Protein AF-K0BFL7-F1 (afdb_monomer)

Organism: NCBI:txid1229909

Solvent-accessible surface area (backbone atoms only — not comparable to full-atom values): 19985 Å² total; per-residue (Å²): 136,88,89,89,80,89,90,86,86,84,88,85,86,82,94,84,84,85,80,87,89,81,88,78,94,77,82,83,80,81,87,76,85,83,74,84,85,86,75,86,82,78,83,85,62,96,83,68,85,80,82,80,82,86,90,82,83,90,79,86,86,78,90,71,86,78,62,58,62,65,56,51,52,57,52,49,52,55,53,49,52,55,50,48,53,49,51,51,53,53,48,50,53,49,51,53,47,49,52,49,50,50,52,49,51,61,60,69,61,58,76,77,71,48,72,51,71,52,72,48,66,30,41,70,27,64,28,70,95,33,69,59,16,21,32,34,76,78,39,70,80,39,97,33,37,37,37,34,41,40,35,43,38,41,76,53,77,39,27,44,36,34,31,21,35,77,52,59,94,87,59,83,56,63,38,52,71,44,20,67,77,82,73,61,36,24,34,40,20,62,41,84,40,97,56,48,56,53,75,45,69,43,16,12,17,23,35,34,39,34,33,81,46,69,68,72,46,42,39,40,40,40,36,43,30,38,82,36,71,73,50,96,62,21,44,60,55,65,49,66,30,41,69,27,62,33,74,93,32,71,55,15,21,32,33,76,74,37,70,78,39,91,60,65,46,32,33,27,36,18,32,18,25,43,48,60,38,29,42,37,26,32,39,42,73,53,58,90,87,61,66,62,89,86,49,54,68,46,24,69,75,83,79,57,40,22,43,48,47,76,45,82,68,87,34,33,48,35,63,44,80,51,64,23,14,19,35,31,40,33,36,85,43,70,68,70,47,32,37,32,25,12,35,35,56,52,135

Secondary structure (DSSP, 8-state):
--------SSSSS-S-----------PPPP----PPP-S------TT-TT--------------TTSSHHHHHHHHHHHHHHHHHHHHHHHHHHHHHHHHHHHHHHHHSPPPPEEEEEEEE-EE--STT-TTSEEEEEE---SSEEEEEEEEEESS--EEEEEE-PPPTT--SSS-EE-SSSSS-EEEEEEE-SSSEEEEEEEESEEEEEESSSS--EEEEEEEEEEE--BTTEEEEEEE-EE--STT-TTSEEEEEE---SS-EEEEEEEEEEEEEEEEEEE-PPPTT---TTS-EE-SSSSS-EEEEEEEEEEEEEEEEEEESEEEEEESSSS--EEEEEEEE--

pLDDT: mean 80.21, std 22.42, range [32.41, 98.56]

Foldseek 3Di:
DDDPDDDPDDDPPDPDDDDDDDDDDDDDDDDDDDDDDDDDDDDPDPPPPPDDDDDDDDDDDDDDPPPPVVVVVVVVVVVVVVVVVVVVVVVVVVVVVVVVVVVVVVQVPAPFWDKDWDKDKWDQQLWVVLRQKTKDWPFDFDPFKKWWKKWKFKPDWWKKKAWFDQADPPLPAQADWTDNPVPRITGIFTDGDPDRTDMDTDIHRTIMIMDSHNDMMMMTIMITIGTHDDDLQWDWYKDKWDQDLWDVSRQKTKFWSHDADAAKWWWKKWKAKNAFKKKKAWADQDDPPPPCPPFDWTDNPVPGITGIDIGHPRDRTDMDGDIHRTIMIMDSHNDMMMMGMTIHTHD

Nearest PDB structures (foldseek):
  4cck-assembly1_B  TM=3.586E-01  e=4.456E-01  Homo sapiens
  4ccn-assembly1_A-2  TM=3.534E-01  e=8.734E-01  Homo sapiens
  4cco-assembly1_A-2  TM=3.208E-01  e=5.205E-01  Homo sapiens
  4ccn-assembly1_B-2  TM=2.836E-01  e=4.693E-01  Homo sapiens
  4zxa-assembly1_A  TM=3.328E-01  e=3.186E+00  Pseudomonas sp. WBC-3

Structure (mmCIF, N/CA/C/O backbone):
data_AF-K0BFL7-F1
#
_entry.id   AF-K0BFL7-F1
#
loop_
_atom_site.group_PDB
_atom_site.id
_atom_site.type_symbol
_atom_site.label_atom_id
_atom_site.label_alt_id
_atom_site.label_comp_id
_atom_site.label_asym_id
_atom_site.label_entity_id
_atom_site.label_seq_id
_atom_site.pdbx_PDB_ins_code
_atom_site.Cartn_x
_atom_site.Cartn_y
_atom_site.Cartn_z
_atom_site.occupancy
_atom_site.B_iso_or_equiv
_atom_site.auth_seq_id
_atom_site.auth_comp_id
_atom_site.auth_asym_id
_atom_site.auth_atom_id
_atom_site.pdbx_PDB_model_num
ATOM 1 N N . MET A 1 1 ? -36.789 35.481 8.301 1.00 38.25 1 MET A N 1
ATOM 2 C CA . MET A 1 1 ? -36.946 35.959 6.911 1.00 38.25 1 MET A CA 1
ATOM 3 C C . MET A 1 1 ? -36.137 35.047 6.008 1.00 38.25 1 MET A C 1
ATOM 5 O O . MET A 1 1 ? -34.999 34.735 6.330 1.00 38.25 1 MET A O 1
ATOM 9 N N . ASN A 1 2 ? -36.809 34.532 4.983 1.00 38.34 2 ASN A N 1
ATOM 10 C CA . ASN A 1 2 ? -36.399 33.439 4.107 1.00 38.34 2 ASN A CA 1
ATOM 11 C C . ASN A 1 2 ? -35.284 33.836 3.134 1.00 38.34 2 ASN A C 1
ATOM 13 O O . ASN A 1 2 ? -35.318 34.938 2.603 1.00 38.34 2 ASN A O 1
ATOM 17 N N . ASN A 1 3 ? -34.401 32.886 2.819 1.00 41.88 3 ASN A N 1
ATOM 18 C CA . ASN A 1 3 ? -33.872 32.697 1.464 1.00 41.88 3 ASN A CA 1
ATOM 19 C C . ASN A 1 3 ? -33.334 31.262 1.319 1.00 41.88 3 ASN A C 1
ATOM 21 O O . ASN A 1 3 ? -32.156 30.980 1.508 1.00 41.88 3 ASN A O 1
ATOM 25 N N . LYS A 1 4 ? -34.250 30.332 1.033 1.00 43.91 4 LYS A N 1
ATOM 26 C CA . LYS A 1 4 ? -33.968 28.950 0.618 1.00 43.91 4 LYS A CA 1
ATOM 27 C C . LYS A 1 4 ? -34.915 28.580 -0.514 1.00 43.91 4 LYS A C 1
ATOM 29 O O . LYS A 1 4 ? -35.877 27.851 -0.304 1.00 43.91 4 LYS A O 1
ATOM 34 N N . THR A 1 5 ? -34.689 29.115 -1.706 1.00 48.75 5 THR A N 1
ATOM 35 C CA . THR A 1 5 ? -35.224 28.556 -2.958 1.00 48.75 5 THR A CA 1
ATOM 36 C C . THR A 1 5 ? -34.458 29.177 -4.123 1.00 48.75 5 THR A C 1
ATOM 38 O O . THR A 1 5 ? -34.021 30.314 -4.004 1.00 48.75 5 THR A O 1
ATOM 41 N N . ILE A 1 6 ? -34.353 28.452 -5.240 1.00 52.25 6 ILE A N 1
ATOM 42 C CA . ILE A 1 6 ? -33.656 28.790 -6.501 1.00 52.25 6 ILE A CA 1
ATOM 43 C C . ILE A 1 6 ? -32.237 28.205 -6.583 1.00 52.25 6 ILE A C 1
ATOM 45 O O . ILE A 1 6 ? -31.260 28.930 -6.520 1.00 52.25 6 ILE A O 1
ATOM 49 N N . PHE A 1 7 ? -32.136 26.880 -6.750 1.00 41.03 7 PHE A N 1
ATOM 50 C CA . PHE A 1 7 ? -31.070 26.239 -7.549 1.00 41.03 7 PHE A CA 1
ATOM 51 C C . PHE A 1 7 ? -31.432 24.787 -7.936 1.00 41.03 7 PHE A C 1
ATOM 53 O O . PHE A 1 7 ? -30.604 23.885 -7.903 1.00 41.03 7 PHE A O 1
ATOM 60 N N . VAL A 1 8 ? -32.697 24.530 -8.298 1.00 45.31 8 VAL A N 1
ATOM 61 C CA . VAL A 1 8 ? -33.160 23.196 -8.737 1.00 45.31 8 VAL A CA 1
ATOM 62 C C . VAL A 1 8 ? -34.095 23.329 -9.943 1.00 45.31 8 VAL A C 1
ATOM 64 O O . VAL A 1 8 ? -35.280 23.073 -9.802 1.00 45.31 8 VAL A O 1
ATOM 67 N N . VAL A 1 9 ? -33.608 23.775 -11.114 1.00 43.06 9 VAL A N 1
ATOM 68 C CA . VAL A 1 9 ? -34.350 23.639 -12.402 1.00 43.06 9 VAL A CA 1
ATOM 69 C C . VAL A 1 9 ? -33.435 23.612 -13.656 1.00 43.06 9 VAL A C 1
ATOM 71 O O . VAL A 1 9 ? -33.813 24.124 -14.698 1.00 43.06 9 VAL A O 1
ATOM 74 N N . PHE A 1 10 ? -32.229 23.029 -13.631 1.00 35.94 10 PHE A N 1
ATOM 75 C CA . PHE A 1 10 ? -31.414 22.937 -14.870 1.00 35.94 10 PHE A CA 1
ATOM 76 C C . PHE A 1 10 ? -30.749 21.579 -15.133 1.00 35.94 10 PHE A C 1
ATOM 78 O O . PHE A 1 10 ? -29.745 21.511 -15.831 1.00 35.94 10 PHE A O 1
ATOM 85 N N . PHE A 1 11 ? -31.318 20.476 -14.633 1.00 37.62 11 PHE A N 1
ATOM 86 C CA . PHE A 1 11 ? -30.734 19.140 -14.840 1.00 37.62 11 PHE A CA 1
ATOM 87 C C . PHE A 1 11 ? -31.672 18.099 -15.466 1.00 37.62 11 PHE A C 1
ATOM 89 O O . PHE A 1 11 ? -31.542 16.905 -15.213 1.00 37.62 11 PHE A O 1
ATOM 96 N N . THR A 1 12 ? -32.618 18.530 -16.304 1.00 40.94 12 THR A N 1
ATOM 97 C CA . THR A 1 12 ? -33.596 17.623 -16.931 1.00 40.94 12 THR A CA 1
ATOM 98 C C . THR A 1 12 ? -33.907 17.934 -18.398 1.00 40.94 12 THR A C 1
ATOM 100 O O . THR A 1 12 ? -35.043 17.771 -18.807 1.00 40.94 12 THR A O 1
ATOM 103 N N . VAL A 1 13 ? -32.930 18.320 -19.232 1.00 39.38 13 VAL A N 1
ATOM 104 C CA . VAL A 1 13 ? -33.058 18.236 -20.710 1.00 39.38 13 VAL A CA 1
ATOM 105 C C . VAL A 1 13 ? -31.665 18.131 -21.356 1.00 39.38 13 VAL A C 1
ATOM 107 O O . VAL A 1 13 ? -31.104 19.140 -21.764 1.00 39.38 13 VAL A O 1
ATOM 110 N N . SER A 1 14 ? -31.063 16.938 -21.432 1.00 38.56 14 SER A N 1
ATOM 111 C CA . SER A 1 14 ? -29.919 16.666 -22.346 1.00 38.56 14 SER A CA 1
ATOM 112 C C . SER A 1 14 ? -29.678 15.181 -22.671 1.00 38.56 14 SER A C 1
ATOM 114 O O . SER A 1 14 ? -28.800 14.872 -23.467 1.00 38.56 14 SER A O 1
ATOM 116 N N . ILE A 1 15 ? -30.462 14.238 -22.135 1.00 42.31 15 ILE A N 1
ATOM 117 C CA . ILE A 1 15 ? -30.332 12.807 -22.469 1.00 42.31 15 ILE A CA 1
ATOM 118 C C . ILE A 1 15 ? -31.429 12.429 -23.463 1.00 42.31 15 ILE A C 1
ATOM 120 O O . ILE A 1 15 ? -32.377 11.750 -23.093 1.00 42.31 15 ILE A O 1
ATOM 124 N N . LEU A 1 16 ? -31.360 12.933 -24.699 1.00 38.28 16 LEU A N 1
ATOM 125 C CA . LEU A 1 16 ? -32.149 12.410 -25.827 1.00 38.28 16 LEU A CA 1
ATOM 126 C C . LEU A 1 16 ? -31.738 13.079 -27.144 1.00 38.28 16 LEU A C 1
ATOM 128 O O . LEU A 1 16 ? -32.480 13.878 -27.696 1.00 38.28 16 LEU A O 1
ATOM 132 N N . LEU A 1 17 ? -30.539 12.765 -27.639 1.00 37.25 17 LEU A N 1
ATOM 133 C CA . LEU A 1 17 ? -30.171 12.873 -29.056 1.00 37.25 17 LEU A CA 1
ATOM 134 C C . LEU A 1 17 ? -28.774 12.276 -29.247 1.00 37.25 17 LEU A C 1
ATOM 136 O O . LEU A 1 17 ? -27.793 12.877 -28.827 1.00 37.25 17 LEU A O 1
ATOM 140 N N . LEU A 1 18 ? -28.716 11.079 -29.836 1.00 40.47 18 LEU A N 1
ATOM 141 C CA . LEU A 1 18 ? -27.807 10.675 -30.922 1.00 40.47 18 LEU A CA 1
ATOM 142 C C . LEU A 1 18 ? -27.918 9.156 -31.098 1.00 40.47 18 LEU A C 1
ATOM 144 O O . LEU A 1 18 ? -27.209 8.360 -30.488 1.00 40.47 18 LEU A O 1
ATOM 148 N N . GLY A 1 19 ? -28.892 8.776 -31.922 1.00 36.88 19 GLY A N 1
ATOM 149 C CA . GLY A 1 19 ? -29.001 7.439 -32.478 1.00 36.88 19 GLY A CA 1
ATOM 150 C C . GLY A 1 19 ? -28.075 7.241 -33.680 1.00 36.88 19 GLY A C 1
ATOM 151 O O . GLY A 1 19 ? -27.722 8.184 -34.383 1.00 36.88 19 GLY A O 1
ATOM 152 N N . THR A 1 20 ? -27.768 5.963 -33.902 1.00 40.69 20 THR A N 1
ATOM 153 C CA . THR A 1 20 ? -27.564 5.295 -35.198 1.00 40.69 20 THR A CA 1
ATOM 154 C C . THR A 1 20 ? -26.463 5.812 -36.127 1.00 40.69 20 THR A C 1
ATOM 156 O O . THR A 1 20 ? -26.694 6.697 -36.945 1.00 40.69 20 THR A O 1
ATOM 159 N N . ILE A 1 21 ? -25.333 5.095 -36.145 1.00 47.72 21 ILE A N 1
ATOM 160 C CA . ILE A 1 21 ? -24.576 4.863 -37.382 1.00 47.72 21 ILE A CA 1
ATOM 161 C C . ILE A 1 21 ? -24.251 3.369 -37.475 1.00 47.72 21 ILE A C 1
ATOM 163 O O . ILE A 1 21 ? -23.471 2.819 -36.700 1.00 47.72 21 ILE A O 1
ATOM 167 N N . SER A 1 22 ? -24.924 2.716 -38.414 1.00 38.44 22 SER A N 1
ATOM 168 C CA . SER A 1 22 ? -24.667 1.374 -38.927 1.00 38.44 22 SER A CA 1
ATOM 169 C C . SER A 1 22 ? -23.770 1.441 -40.170 1.00 38.44 22 SER A C 1
ATOM 171 O O . SER A 1 22 ? -23.778 2.450 -40.876 1.00 38.44 22 SER A O 1
ATOM 173 N N . SER A 1 23 ? -23.132 0.304 -40.498 1.00 33.16 23 SER A N 1
ATOM 174 C CA . SER A 1 23 ? -22.317 -0.013 -41.702 1.00 33.16 23 SER A CA 1
ATOM 175 C C . SER A 1 23 ? -20.926 0.650 -41.754 1.00 33.16 23 SER A C 1
ATOM 177 O O . SER A 1 23 ? -20.782 1.810 -41.411 1.00 33.16 23 SER A O 1
ATOM 179 N N . SER A 1 24 ? -19.832 -0.006 -42.152 1.00 41.81 24 SER A N 1
ATOM 180 C CA . SER A 1 24 ? -19.643 -1.195 -42.996 1.00 41.81 24 SER A CA 1
ATOM 181 C C . SER A 1 24 ? -18.343 -1.931 -42.635 1.00 41.81 24 SER A C 1
ATOM 183 O O . SER A 1 24 ? -17.306 -1.308 -42.413 1.00 41.81 24 SER A O 1
ATOM 185 N N . VAL A 1 25 ? -18.400 -3.263 -42.644 1.00 40.44 25 VAL A N 1
ATOM 186 C CA . VAL A 1 25 ? -17.246 -4.168 -42.578 1.00 40.44 25 VAL A CA 1
ATOM 187 C C . VAL A 1 25 ? -16.451 -4.025 -43.876 1.00 40.44 25 VAL A C 1
ATOM 189 O O . VAL A 1 25 ? -16.985 -4.321 -44.942 1.00 40.44 25 VAL A O 1
ATOM 192 N N . ASN A 1 26 ? -15.193 -3.586 -43.794 1.00 38.09 26 ASN A N 1
ATOM 193 C CA . ASN A 1 26 ? -14.247 -3.708 -44.898 1.00 38.09 26 ASN A CA 1
ATOM 194 C C . ASN A 1 26 ? -13.232 -4.806 -44.592 1.00 38.09 26 ASN A C 1
ATOM 196 O O . ASN A 1 26 ? -12.630 -4.868 -43.521 1.00 38.09 26 ASN A O 1
ATOM 200 N N . LEU A 1 27 ? -13.133 -5.688 -45.578 1.00 37.69 27 LEU A N 1
ATOM 201 C CA . LEU A 1 27 ? -12.300 -6.870 -45.659 1.00 37.69 27 LEU A CA 1
ATOM 202 C C . LEU A 1 27 ? -10.811 -6.546 -45.500 1.00 37.69 27 LEU A C 1
ATOM 204 O O . LEU A 1 27 ? -10.295 -5.584 -46.062 1.00 37.69 27 LEU A O 1
ATOM 208 N N . ILE A 1 28 ? -10.131 -7.425 -44.772 1.00 42.09 28 ILE A N 1
ATOM 209 C CA . ILE A 1 28 ? -8.676 -7.516 -44.674 1.00 42.09 28 ILE A CA 1
ATOM 210 C C . ILE A 1 28 ? -8.133 -8.007 -46.028 1.00 42.09 28 ILE A C 1
ATOM 212 O O . ILE A 1 28 ? -8.525 -9.096 -46.454 1.00 42.09 28 ILE A O 1
ATOM 216 N N . PRO A 1 29 ? -7.212 -7.294 -46.700 1.00 38.69 29 PRO A N 1
ATOM 217 C CA . PRO A 1 29 ? -6.410 -7.902 -47.745 1.00 38.69 29 PRO A CA 1
ATOM 218 C C . PRO A 1 29 ? -5.274 -8.718 -47.116 1.00 38.69 29 PRO A C 1
ATOM 220 O O . PRO A 1 29 ? -4.499 -8.227 -46.295 1.00 38.69 29 PRO A O 1
ATOM 223 N N . SER A 1 30 ? -5.201 -9.985 -47.522 1.00 43.94 30 SER A N 1
ATOM 224 C CA . SER A 1 30 ? -4.065 -10.882 -47.310 1.00 43.94 30 SER A CA 1
ATOM 225 C C . SER A 1 30 ? -2.781 -10.236 -47.839 1.00 43.94 30 SER A C 1
ATOM 227 O O . SER A 1 30 ? -2.719 -9.842 -49.003 1.00 43.94 30 SER A O 1
ATOM 229 N N . ALA A 1 31 ? -1.759 -10.124 -46.992 1.00 41.31 31 ALA A N 1
ATOM 230 C CA . ALA A 1 31 ? -0.430 -9.698 -47.405 1.00 41.31 31 ALA A CA 1
ATOM 231 C C . ALA A 1 31 ? 0.307 -10.890 -48.033 1.00 41.31 31 ALA A C 1
ATOM 233 O O . ALA A 1 31 ? 0.922 -11.695 -47.333 1.00 41.31 31 ALA A O 1
ATOM 234 N N . ASP A 1 32 ? 0.235 -10.994 -49.360 1.00 40.94 32 ASP A N 1
ATOM 235 C CA . ASP A 1 32 ? 1.141 -11.831 -50.138 1.00 40.94 32 ASP A CA 1
ATOM 236 C C . ASP A 1 32 ? 2.545 -11.217 -50.166 1.00 40.94 32 ASP A C 1
ATOM 238 O O . ASP A 1 32 ? 2.749 -10.015 -50.355 1.00 40.94 32 ASP A O 1
ATOM 242 N N . ALA A 1 33 ? 3.534 -12.082 -49.965 1.00 41.31 33 ALA A N 1
ATOM 243 C CA . ALA A 1 33 ? 4.945 -11.752 -49.948 1.00 41.31 33 ALA A CA 1
ATOM 244 C C . ALA A 1 33 ? 5.427 -11.246 -51.322 1.00 41.31 33 ALA A C 1
ATOM 246 O O . ALA A 1 33 ? 5.639 -12.024 -52.254 1.00 41.31 33 ALA A O 1
ATOM 247 N N . LEU A 1 34 ? 5.696 -9.942 -51.419 1.00 36.97 34 LEU A N 1
ATOM 248 C CA . LEU A 1 34 ? 6.492 -9.349 -52.492 1.00 36.97 34 LEU A CA 1
ATOM 249 C C . LEU A 1 34 ? 7.950 -9.828 -52.375 1.00 36.97 34 LEU A C 1
ATOM 251 O O . LEU A 1 34 ? 8.760 -9.273 -51.633 1.00 36.97 34 LEU A O 1
ATOM 255 N N . LYS A 1 35 ? 8.292 -10.887 -53.118 1.00 44.62 35 LYS A N 1
ATOM 256 C CA . LYS A 1 35 ? 9.682 -11.231 -53.444 1.00 44.62 35 LYS A CA 1
ATOM 257 C C . LYS A 1 35 ? 10.231 -10.200 -54.431 1.00 44.62 35 LYS A C 1
ATOM 259 O O . LYS A 1 35 ? 9.598 -9.896 -55.437 1.00 44.62 35 LYS A O 1
ATOM 264 N N . GLY A 1 36 ? 11.421 -9.690 -54.122 1.00 38.34 36 GLY A N 1
ATOM 265 C CA . GLY A 1 36 ? 12.107 -8.642 -54.869 1.00 38.34 36 GLY A CA 1
ATOM 266 C C . GLY A 1 36 ? 12.290 -8.953 -56.354 1.00 38.34 36 GLY A C 1
ATOM 267 O O . GLY A 1 36 ? 12.937 -9.928 -56.732 1.00 38.34 36 GLY A O 1
ATOM 268 N N . GLN A 1 37 ? 11.762 -8.063 -57.191 1.00 36.69 37 GLN A N 1
ATOM 269 C CA . GLN A 1 37 ? 12.254 -7.840 -58.545 1.00 36.69 37 GLN A CA 1
ATOM 270 C C . GLN A 1 37 ? 13.503 -6.960 -58.447 1.00 36.69 37 GLN A C 1
ATOM 272 O O . GLN A 1 37 ? 13.430 -5.850 -57.926 1.00 36.69 37 GLN A O 1
ATOM 277 N N . GLY A 1 38 ? 14.648 -7.453 -58.923 1.00 45.84 38 GLY A N 1
ATOM 278 C CA . GLY A 1 38 ? 15.862 -6.632 -58.964 1.00 45.84 38 GLY A CA 1
ATOM 279 C C . GLY A 1 38 ? 17.201 -7.359 -59.047 1.00 45.84 38 GLY A C 1
ATOM 280 O O . GLY A 1 38 ? 18.190 -6.806 -58.581 1.00 45.84 38 GLY A O 1
ATOM 281 N N . VAL A 1 39 ? 17.280 -8.563 -59.624 1.00 44.03 39 VAL A N 1
ATOM 282 C CA . VAL A 1 39 ? 18.581 -9.176 -59.949 1.00 44.03 39 VAL A CA 1
ATOM 283 C C . VAL A 1 39 ? 18.557 -9.654 -61.404 1.00 44.03 39 VAL A C 1
ATOM 285 O O . VAL A 1 39 ? 17.626 -10.376 -61.766 1.00 44.03 39 VAL A O 1
ATOM 288 N N . PRO A 1 40 ? 19.519 -9.255 -62.260 1.00 41.78 40 PRO A N 1
ATOM 289 C CA . PRO A 1 40 ? 19.534 -9.660 -63.660 1.00 41.78 40 PRO A CA 1
ATOM 290 C C . PRO A 1 40 ? 19.684 -11.176 -63.782 1.00 41.78 40 PRO A C 1
ATOM 292 O O . PRO A 1 40 ? 20.611 -11.770 -63.233 1.00 41.78 40 PRO A O 1
ATOM 295 N N . SER A 1 41 ? 18.781 -11.795 -64.536 1.00 44.31 41 SER A N 1
ATOM 296 C CA . SER A 1 41 ? 18.904 -13.178 -64.978 1.00 44.31 41 SER A CA 1
ATOM 297 C C . SER A 1 41 ? 20.118 -13.307 -65.901 1.00 44.31 41 SER A C 1
ATOM 299 O O . SER A 1 41 ? 20.066 -12.884 -67.058 1.00 44.31 41 SER A O 1
ATOM 301 N N . SER A 1 42 ? 21.212 -13.894 -65.419 1.00 48.59 42 SER A N 1
ATOM 302 C CA . SER A 1 42 ? 22.273 -14.369 -66.301 1.00 48.59 42 SER A CA 1
ATOM 303 C C . SER A 1 42 ? 21.750 -15.580 -67.074 1.00 48.59 42 SER A C 1
ATOM 305 O O . SER A 1 42 ? 21.458 -16.640 -66.522 1.00 48.59 42 SER A O 1
ATOM 307 N N . GLN A 1 43 ? 21.568 -15.379 -68.377 1.00 39.62 43 GLN A N 1
ATOM 308 C CA . GLN A 1 43 ? 21.235 -16.422 -69.334 1.00 39.62 43 GLN A CA 1
ATOM 309 C C . GLN A 1 43 ? 22.337 -17.489 -69.326 1.00 39.62 43 GLN A C 1
ATOM 311 O O . GLN A 1 43 ? 23.433 -17.258 -69.827 1.00 39.62 43 GLN A O 1
ATOM 316 N N . TYR A 1 44 ? 22.038 -18.675 -68.801 1.00 40.34 44 TYR A N 1
ATOM 317 C CA . TYR A 1 44 ? 22.796 -19.886 -69.111 1.00 40.34 44 TYR A CA 1
ATOM 318 C C . TYR A 1 44 ? 22.014 -20.674 -70.158 1.00 40.34 44 TYR A C 1
ATOM 320 O O . TYR A 1 44 ? 21.164 -21.504 -69.849 1.00 40.34 44 TYR A O 1
ATOM 328 N N . GLY A 1 45 ? 22.274 -20.328 -71.417 1.00 45.59 45 GLY A N 1
ATOM 329 C CA . GLY A 1 45 ? 21.844 -21.070 -72.594 1.00 45.59 45 GLY A CA 1
ATOM 330 C C . GLY A 1 45 ? 22.987 -21.904 -73.170 1.00 45.59 45 GLY A C 1
ATOM 331 O O . GLY A 1 45 ? 24.151 -21.740 -72.812 1.00 45.59 45 GLY A O 1
ATOM 332 N N . SER A 1 46 ? 22.634 -22.787 -74.093 1.00 47.66 46 SER A N 1
ATOM 333 C CA . SER A 1 46 ? 23.407 -23.825 -74.793 1.00 47.66 46 SER A CA 1
ATOM 334 C C . SER A 1 46 ? 24.632 -23.365 -75.619 1.00 47.66 46 SER A C 1
ATOM 336 O O . SER A 1 46 ? 25.061 -24.080 -76.521 1.00 47.66 46 SER A O 1
ATOM 338 N N . ALA A 1 47 ? 25.243 -22.225 -75.288 1.00 48.22 47 ALA A N 1
ATOM 339 C CA . ALA A 1 47 ? 26.393 -21.636 -75.978 1.00 48.22 47 ALA A CA 1
ATOM 340 C C . ALA A 1 47 ? 27.743 -21.765 -75.229 1.00 48.22 47 ALA A C 1
ATOM 342 O O . ALA A 1 47 ? 28.743 -21.234 -75.697 1.00 48.22 47 ALA A O 1
ATOM 343 N N . THR A 1 48 ? 27.819 -22.483 -74.100 1.00 50.12 48 THR A N 1
ATOM 344 C CA . THR A 1 48 ? 29.089 -22.723 -73.363 1.00 50.12 48 THR A CA 1
ATOM 345 C C . THR A 1 48 ? 29.359 -24.198 -73.050 1.00 50.12 48 THR A C 1
ATOM 347 O O . THR A 1 48 ? 30.156 -24.543 -72.177 1.00 50.12 48 THR A O 1
ATOM 350 N N . LYS A 1 49 ? 28.739 -25.109 -73.807 1.00 39.81 49 LYS A N 1
ATOM 351 C CA . LYS A 1 49 ? 29.051 -26.540 -73.755 1.00 39.81 49 LYS A CA 1
ATOM 352 C C . LYS A 1 49 ? 30.385 -26.792 -74.476 1.00 39.81 49 LYS A C 1
ATOM 354 O O . LYS A 1 49 ? 30.405 -26.891 -75.695 1.00 39.81 49 LYS A O 1
ATOM 359 N N . GLY A 1 50 ? 31.481 -26.906 -73.722 1.00 47.47 50 GLY A N 1
ATOM 360 C CA . GLY A 1 50 ? 32.758 -27.431 -74.231 1.00 47.47 50 GLY A CA 1
ATOM 361 C C . GLY A 1 50 ? 33.936 -26.459 -74.331 1.00 47.47 50 GLY A C 1
ATOM 362 O O . GLY A 1 50 ? 34.923 -26.811 -74.967 1.00 47.47 50 GLY A O 1
ATOM 363 N N . ILE A 1 51 ? 33.890 -25.281 -73.702 1.00 39.84 51 ILE A N 1
ATOM 364 C CA . ILE A 1 51 ? 35.059 -24.387 -73.652 1.00 39.84 51 ILE A CA 1
ATOM 365 C C . ILE A 1 51 ? 35.768 -24.564 -72.309 1.00 39.84 51 ILE A C 1
ATOM 367 O O . ILE A 1 51 ? 35.414 -23.954 -71.303 1.00 39.84 51 ILE A O 1
ATOM 371 N N . VAL A 1 52 ? 36.768 -25.443 -72.320 1.00 43.72 52 VAL A N 1
ATOM 372 C CA . VAL A 1 52 ? 37.839 -25.510 -71.325 1.00 43.72 52 VAL A CA 1
ATOM 373 C C . VAL A 1 52 ? 39.059 -24.881 -71.989 1.00 43.72 52 VAL A C 1
ATOM 375 O O . VAL A 1 52 ? 39.560 -25.419 -72.972 1.00 43.72 52 VAL A O 1
ATOM 378 N N . CYS A 1 53 ? 39.532 -23.749 -71.475 1.00 40.16 53 CYS A N 1
ATOM 379 C CA . CYS A 1 53 ? 40.835 -23.203 -71.844 1.00 40.16 53 CYS A CA 1
ATOM 380 C C . CYS A 1 53 ? 41.686 -23.131 -70.580 1.00 40.16 53 CYS A C 1
ATOM 382 O O . CYS A 1 53 ? 41.527 -22.232 -69.756 1.00 40.16 53 CYS A O 1
ATOM 384 N N . GLY A 1 54 ? 42.550 -24.132 -70.425 1.00 36.31 54 GLY A N 1
ATOM 385 C CA . GLY A 1 54 ? 43.745 -24.023 -69.605 1.00 36.31 54 GLY A CA 1
ATOM 386 C C . GLY A 1 54 ? 44.847 -23.321 -70.395 1.00 36.31 54 GLY A C 1
ATOM 387 O O . GLY A 1 54 ? 44.879 -23.412 -71.617 1.00 36.31 54 GLY A O 1
ATOM 388 N N . ASP A 1 55 ? 45.689 -22.577 -69.684 1.00 35.22 55 ASP A N 1
ATOM 389 C CA . ASP A 1 55 ? 47.150 -22.682 -69.770 1.00 35.22 55 ASP A CA 1
ATOM 390 C C . ASP A 1 55 ? 47.785 -21.577 -68.923 1.00 35.22 55 ASP A C 1
ATOM 392 O O . ASP A 1 55 ? 47.932 -20.435 -69.359 1.00 35.22 55 ASP A O 1
ATOM 396 N N . LYS A 1 56 ? 48.168 -21.930 -67.688 1.00 37.75 56 LYS A N 1
ATOM 397 C CA . LYS A 1 56 ? 49.435 -21.499 -67.079 1.00 37.75 56 LYS A CA 1
ATOM 398 C C . LYS A 1 56 ? 49.703 -22.225 -65.756 1.00 37.75 56 LYS A C 1
ATOM 400 O O . LYS A 1 56 ? 49.175 -21.869 -64.714 1.00 37.75 56 LYS A O 1
ATOM 405 N N . LEU A 1 57 ? 50.580 -23.219 -65.889 1.00 37.50 57 LEU A N 1
ATOM 406 C CA . LEU A 1 57 ? 51.779 -23.474 -65.086 1.00 37.50 57 LEU A CA 1
ATOM 407 C C . LEU A 1 57 ? 51.637 -23.788 -63.586 1.00 37.50 57 LEU A C 1
ATOM 409 O O . LEU A 1 57 ? 51.301 -22.958 -62.750 1.00 37.50 57 LEU A O 1
ATOM 413 N N . CYS A 1 58 ? 52.038 -25.028 -63.319 1.00 32.41 58 CYS A N 1
ATOM 414 C CA . CYS A 1 58 ? 52.394 -25.697 -62.081 1.00 32.41 58 CYS A CA 1
ATOM 415 C C . CYS A 1 58 ? 53.077 -24.835 -61.006 1.00 32.41 58 CYS A C 1
ATOM 417 O O . CYS A 1 58 ? 54.049 -24.132 -61.279 1.00 32.41 58 CYS A O 1
ATOM 419 N N . SER A 1 59 ? 52.685 -25.084 -59.757 1.00 41.00 59 SER A N 1
ATOM 420 C CA . SER A 1 59 ? 53.592 -25.102 -58.609 1.00 41.00 59 SER A CA 1
ATOM 421 C C . SER A 1 59 ? 53.173 -26.220 -57.650 1.00 41.00 59 SER A C 1
ATOM 423 O O . SER A 1 59 ? 51.997 -26.574 -57.575 1.00 41.00 59 SER A O 1
ATOM 425 N N . GLU A 1 60 ? 54.162 -26.793 -56.980 1.00 36.06 60 GLU A N 1
ATOM 426 C CA . GLU A 1 60 ? 54.144 -28.067 -56.262 1.00 36.06 60 GLU A CA 1
ATOM 427 C C . GLU A 1 60 ? 53.162 -28.108 -55.078 1.00 36.06 60 GLU A C 1
ATOM 429 O O . GLU A 1 60 ? 52.970 -27.130 -54.357 1.00 36.06 60 GLU A O 1
ATOM 434 N N . VAL A 1 61 ? 52.528 -29.271 -54.894 1.00 36.53 61 VAL A N 1
ATOM 435 C CA . VAL A 1 61 ? 51.626 -29.579 -53.778 1.00 36.53 61 VAL A CA 1
ATOM 436 C C . VAL A 1 61 ? 52.449 -30.228 -52.669 1.00 36.53 61 VAL A C 1
ATOM 438 O O . VAL A 1 61 ? 52.824 -31.394 -52.779 1.00 36.53 61 VAL A O 1
ATOM 441 N N . GLU A 1 62 ? 52.702 -29.489 -51.589 1.00 39.03 62 GLU A N 1
ATOM 442 C CA . GLU A 1 62 ? 53.103 -30.078 -50.310 1.00 39.03 62 GLU A CA 1
ATOM 443 C C . GLU A 1 62 ? 51.867 -30.552 -49.526 1.00 39.03 62 GLU A C 1
ATOM 445 O O . GLU A 1 62 ? 50.805 -29.927 -49.513 1.00 39.03 62 GLU A O 1
ATOM 450 N N . GLN A 1 63 ? 52.022 -31.712 -48.892 1.00 45.56 63 GLN A N 1
ATOM 451 C CA . GLN A 1 63 ? 51.005 -32.473 -48.174 1.00 45.56 63 GLN A CA 1
ATOM 452 C C . GLN A 1 63 ? 50.408 -31.703 -46.973 1.00 45.56 63 GLN A C 1
ATOM 454 O O . GLN A 1 63 ? 51.082 -31.487 -45.969 1.00 45.56 63 GLN A O 1
ATOM 459 N N . GLU A 1 64 ? 49.103 -31.403 -46.999 1.00 44.94 64 GLU A N 1
ATOM 460 C CA . GLU A 1 64 ? 48.312 -31.021 -45.810 1.00 44.94 64 GLU A CA 1
ATOM 461 C C . GLU A 1 64 ? 47.184 -32.040 -45.526 1.00 44.94 64 GLU A C 1
ATOM 463 O O . GLU A 1 64 ? 46.006 -31.700 -45.450 1.00 44.94 64 GLU A O 1
ATOM 468 N N . GLU A 1 65 ? 47.516 -33.314 -45.299 1.00 48.75 65 GLU A N 1
ATOM 469 C CA . GLU A 1 65 ? 46.509 -34.320 -44.898 1.00 48.75 65 GLU A CA 1
ATOM 470 C C . GLU A 1 65 ? 46.138 -34.294 -43.398 1.00 48.75 65 GLU A C 1
ATOM 472 O O . GLU A 1 65 ? 45.259 -35.031 -42.970 1.00 48.75 65 GLU A O 1
ATOM 477 N N . LYS A 1 66 ? 46.704 -33.399 -42.569 1.00 48.19 66 LYS A N 1
ATOM 478 C CA . LYS A 1 66 ? 46.406 -33.345 -41.113 1.00 48.19 66 LYS A CA 1
ATOM 479 C C . LYS A 1 66 ? 45.561 -32.159 -40.620 1.00 48.19 66 LYS A C 1
ATOM 481 O O . LYS A 1 66 ? 45.316 -32.049 -39.418 1.00 48.19 66 LYS A O 1
ATOM 486 N N . LYS A 1 67 ? 45.078 -31.266 -41.496 1.00 45.69 67 LYS A N 1
ATOM 487 C CA . LYS A 1 67 ? 44.249 -30.101 -41.092 1.00 45.69 67 LYS A CA 1
ATOM 488 C C . LYS A 1 67 ? 42.754 -30.216 -41.403 1.00 45.69 67 LYS A C 1
ATOM 490 O O . LYS A 1 67 ? 41.983 -29.403 -40.889 1.00 45.69 67 LYS A O 1
ATOM 495 N N . VAL A 1 68 ? 42.325 -31.203 -42.190 1.00 47.75 68 VAL A N 1
ATOM 496 C CA . VAL A 1 68 ? 40.910 -31.349 -42.579 1.00 47.75 68 VAL A CA 1
ATOM 497 C C . VAL A 1 68 ? 40.092 -32.075 -41.500 1.00 47.75 68 VAL A C 1
ATOM 499 O O . VAL A 1 68 ? 39.012 -31.595 -41.159 1.00 47.75 68 VAL A O 1
ATOM 502 N N . GLU A 1 69 ? 40.631 -33.113 -40.849 1.00 48.66 69 GLU A N 1
ATOM 503 C CA . GLU A 1 69 ? 39.937 -33.825 -39.753 1.00 48.66 69 GLU A CA 1
ATOM 504 C C . GLU A 1 69 ? 39.645 -32.918 -38.544 1.00 48.66 69 GLU A C 1
ATOM 506 O O . GLU A 1 69 ? 38.493 -32.797 -38.126 1.00 48.66 69 GLU A O 1
ATOM 511 N N . LYS A 1 70 ? 40.630 -32.136 -38.073 1.00 46.66 70 LYS A N 1
ATOM 512 C CA . LYS A 1 70 ? 40.441 -31.188 -36.951 1.00 46.66 70 LYS A CA 1
ATOM 513 C C . LYS A 1 70 ? 39.425 -30.072 -37.228 1.00 46.66 70 LYS A C 1
ATOM 515 O O . LYS A 1 70 ? 38.888 -29.479 -36.291 1.00 46.66 70 LYS A O 1
ATOM 520 N N . LYS A 1 71 ? 39.176 -29.729 -38.498 1.00 48.62 71 LYS A N 1
ATOM 521 C CA . LYS A 1 71 ? 38.193 -28.701 -38.892 1.00 48.62 71 LYS A CA 1
ATOM 522 C C . LYS A 1 71 ? 36.778 -29.276 -38.999 1.00 48.62 71 LYS A C 1
ATOM 524 O O . LYS A 1 71 ? 35.819 -28.532 -38.799 1.00 48.62 71 LYS A O 1
ATOM 529 N N . ILE A 1 72 ? 36.651 -30.570 -39.294 1.00 53.44 72 ILE A N 1
ATOM 530 C CA . ILE A 1 72 ? 35.374 -31.290 -39.345 1.00 53.44 72 ILE A CA 1
ATOM 531 C C . ILE A 1 72 ? 34.906 -31.637 -37.924 1.00 53.44 72 ILE A C 1
ATOM 533 O O . ILE A 1 72 ? 33.757 -31.339 -37.602 1.00 53.44 72 ILE A O 1
ATOM 537 N N . GLU A 1 73 ? 35.795 -32.115 -37.044 1.00 53.59 73 GLU A N 1
ATOM 538 C CA . GLU A 1 73 ? 35.482 -32.379 -35.626 1.00 53.59 73 GLU A CA 1
ATOM 539 C C . GLU A 1 73 ? 35.034 -31.111 -34.884 1.00 53.59 73 GLU A C 1
ATOM 541 O O . GLU A 1 73 ? 33.939 -31.077 -34.327 1.00 53.59 73 GLU A O 1
ATOM 546 N N . LYS A 1 74 ? 35.779 -29.999 -34.997 1.00 52.28 74 LYS A N 1
ATOM 547 C CA . LYS A 1 74 ? 35.384 -28.715 -34.378 1.00 52.28 74 LYS A CA 1
ATOM 548 C C . LYS A 1 74 ? 34.052 -28.161 -34.895 1.00 52.28 74 LYS A C 1
ATOM 550 O O . LYS A 1 74 ? 33.380 -27.400 -34.198 1.00 52.28 74 LYS A O 1
ATOM 555 N N . LYS A 1 75 ? 33.663 -28.485 -36.133 1.00 55.00 75 LYS A N 1
ATOM 556 C CA . LYS A 1 75 ? 32.386 -28.049 -36.724 1.00 55.00 75 LYS A CA 1
ATOM 557 C C . LYS A 1 75 ? 31.231 -28.975 -36.322 1.00 55.00 75 LYS A C 1
ATOM 559 O O . LYS A 1 75 ? 30.097 -28.503 -36.248 1.00 55.00 75 LYS A O 1
ATOM 564 N N . ALA A 1 76 ? 31.514 -30.247 -36.040 1.00 58.03 76 ALA A N 1
ATOM 565 C CA . ALA A 1 76 ? 30.566 -31.201 -35.474 1.00 58.03 76 ALA A CA 1
ATOM 566 C C . ALA A 1 76 ? 30.277 -30.890 -33.995 1.00 58.03 76 ALA A C 1
ATOM 568 O O . ALA A 1 76 ? 29.111 -30.696 -33.655 1.00 58.03 76 ALA A O 1
ATOM 569 N N . GLU A 1 77 ? 31.310 -30.679 -33.170 1.00 58.78 77 GLU A N 1
ATOM 570 C CA . GLU A 1 77 ? 31.173 -30.297 -31.752 1.00 58.78 77 GLU A CA 1
ATOM 571 C C . GLU A 1 77 ? 30.395 -28.985 -31.580 1.00 58.78 77 GLU A C 1
ATOM 573 O O . GLU A 1 77 ? 29.461 -28.904 -30.784 1.00 58.78 77 GLU A O 1
ATOM 578 N N . LYS A 1 78 ? 30.689 -27.961 -32.395 1.00 59.31 78 LYS A N 1
ATOM 579 C CA . LYS A 1 78 ? 29.977 -26.671 -32.343 1.00 59.31 78 LYS A CA 1
ATOM 580 C C . LYS A 1 78 ? 28.505 -26.780 -32.772 1.00 59.31 78 LYS A C 1
ATOM 582 O O . LYS A 1 78 ? 27.663 -26.009 -32.317 1.00 59.31 78 LYS A O 1
ATOM 587 N N . LYS A 1 79 ? 28.173 -27.733 -33.650 1.00 60.03 79 LYS A N 1
ATOM 588 C CA . LYS A 1 79 ? 26.791 -28.005 -34.089 1.00 60.03 79 LYS A CA 1
ATOM 589 C C . LYS A 1 79 ? 26.019 -28.825 -33.053 1.00 60.03 79 LYS A C 1
ATOM 591 O O . LYS A 1 79 ? 24.799 -28.694 -32.970 1.00 60.03 79 LYS A O 1
ATOM 596 N N . GLU A 1 80 ? 26.712 -29.656 -32.284 1.00 63.62 80 GLU A N 1
ATOM 597 C CA . GLU A 1 80 ? 26.148 -30.425 -31.179 1.00 63.62 80 GLU A CA 1
ATOM 598 C C . GLU A 1 80 ? 25.897 -29.538 -29.953 1.00 63.62 80 GLU A C 1
ATOM 600 O O . GLU A 1 80 ? 24.775 -29.524 -29.453 1.00 63.62 80 GLU A O 1
ATOM 605 N N . GLN A 1 81 ? 26.849 -28.676 -29.580 1.00 59.75 81 GLN A N 1
ATOM 606 C CA . GLN A 1 81 ? 26.664 -27.649 -28.542 1.00 59.75 81 GLN A CA 1
ATOM 607 C C . GLN A 1 81 ? 25.482 -26.719 -28.856 1.00 59.75 81 GLN A C 1
ATOM 609 O O . GLN A 1 81 ? 24.587 -26.569 -28.030 1.00 59.75 81 GLN A O 1
ATOM 614 N N . ALA A 1 82 ? 25.384 -26.204 -30.088 1.00 60.84 82 ALA A N 1
ATOM 615 C CA . ALA A 1 82 ? 24.259 -25.357 -30.499 1.00 60.84 82 ALA A CA 1
ATOM 616 C C . ALA A 1 82 ? 22.896 -26.085 -30.486 1.00 60.84 82 ALA A C 1
ATOM 618 O O . ALA A 1 82 ? 21.851 -25.461 -30.296 1.00 60.84 82 ALA A O 1
ATOM 619 N N . LYS A 1 83 ? 22.871 -27.410 -30.694 1.00 64.06 83 LYS A N 1
ATOM 620 C CA . LYS A 1 83 ? 21.644 -28.218 -30.568 1.00 64.06 83 LYS A CA 1
ATOM 621 C C . LYS A 1 83 ? 21.257 -28.438 -29.108 1.00 64.06 83 LYS A C 1
ATOM 623 O O . LYS A 1 83 ? 20.064 -28.424 -28.807 1.00 64.06 83 LYS A O 1
ATOM 628 N N . THR A 1 84 ? 22.236 -28.649 -28.233 1.00 66.56 84 THR A N 1
ATOM 629 C CA . THR A 1 84 ? 22.026 -28.835 -26.793 1.00 66.56 84 THR A CA 1
ATOM 630 C C . THR A 1 84 ? 21.539 -27.541 -26.146 1.00 66.56 84 THR A C 1
ATOM 632 O O . THR A 1 84 ? 20.491 -27.560 -25.510 1.00 66.56 84 THR A O 1
ATOM 635 N N . GLU A 1 85 ? 22.179 -26.404 -26.437 1.00 68.31 85 GLU A N 1
ATOM 636 C CA . GLU A 1 85 ? 21.740 -25.074 -25.982 1.00 68.31 85 GLU A CA 1
ATOM 637 C C . GLU A 1 85 ? 20.327 -24.738 -26.473 1.00 68.31 85 GLU A C 1
ATOM 639 O O . GLU A 1 85 ? 19.493 -24.238 -25.716 1.00 68.31 85 GLU A O 1
ATOM 644 N N . LYS A 1 86 ? 20.006 -25.064 -27.734 1.00 69.38 86 LYS A N 1
ATOM 645 C CA . LYS A 1 86 ? 18.656 -24.849 -28.268 1.00 69.38 86 LYS A CA 1
ATOM 646 C C . LYS A 1 86 ? 17.617 -25.701 -27.533 1.00 69.38 86 LYS A C 1
ATOM 648 O O . LYS A 1 86 ? 16.592 -25.157 -27.130 1.00 69.38 86 LYS A O 1
ATOM 653 N N . LYS A 1 87 ? 17.891 -26.991 -27.306 1.00 70.62 87 LYS A N 1
ATOM 654 C CA . LYS A 1 87 ? 17.003 -27.884 -26.538 1.00 70.62 87 LYS A CA 1
ATOM 655 C C . LYS A 1 87 ? 16.824 -27.425 -25.093 1.00 70.62 87 LYS A C 1
ATOM 657 O O . LYS A 1 87 ? 15.713 -27.484 -24.579 1.00 70.62 87 LYS A O 1
ATOM 662 N N . GLU A 1 88 ? 17.888 -26.961 -24.450 1.00 73.69 88 GLU A N 1
ATOM 663 C CA . GLU A 1 88 ? 17.843 -26.463 -23.076 1.00 73.69 88 GLU A CA 1
ATOM 664 C C . GLU A 1 88 ? 17.058 -25.145 -22.984 1.00 73.69 88 GLU A C 1
ATOM 666 O O . GLU A 1 88 ? 16.218 -24.986 -22.100 1.00 73.69 88 GLU A O 1
ATOM 671 N N . SER A 1 89 ? 17.219 -24.249 -23.965 1.00 71.56 89 SER A N 1
ATOM 672 C CA . SER A 1 89 ? 16.430 -23.014 -24.068 1.00 71.56 89 SER A CA 1
ATOM 673 C C . SER A 1 89 ? 14.941 -23.270 -24.344 1.00 71.56 89 SER A C 1
ATOM 675 O O . SER A 1 89 ? 14.084 -22.574 -23.801 1.00 71.56 89 SER A O 1
ATOM 677 N N . GLU A 1 90 ? 14.611 -24.271 -25.167 1.00 78.62 90 GLU A N 1
ATOM 678 C CA . GLU A 1 90 ? 13.229 -24.672 -25.452 1.00 78.62 90 GLU A CA 1
ATOM 679 C C . GLU A 1 90 ? 12.590 -25.348 -24.237 1.00 78.62 90 GLU A C 1
ATOM 681 O O . GLU A 1 90 ? 11.440 -25.048 -23.919 1.00 78.62 90 GLU A O 1
ATOM 686 N N . LYS A 1 91 ? 13.346 -26.186 -23.516 1.00 78.44 91 LYS A N 1
ATOM 687 C CA . LYS A 1 91 ? 12.909 -26.797 -22.258 1.00 78.44 91 LYS A CA 1
ATOM 688 C C . LYS A 1 91 ? 12.638 -25.735 -21.192 1.00 78.44 91 LYS A C 1
ATOM 690 O O . LYS A 1 91 ? 11.550 -25.727 -20.636 1.00 78.44 91 LYS A O 1
ATOM 695 N N . LYS A 1 92 ? 13.554 -24.778 -21.001 1.00 75.44 92 LYS A N 1
ATOM 696 C CA . LYS A 1 92 ? 13.359 -23.655 -20.074 1.00 75.44 92 LYS A CA 1
ATOM 697 C C . LYS A 1 92 ? 12.106 -22.842 -20.416 1.00 75.44 92 LYS A C 1
ATOM 699 O O . LYS A 1 92 ? 11.308 -22.565 -19.537 1.00 75.44 92 LYS A O 1
ATOM 704 N N . LYS A 1 93 ? 11.867 -22.540 -21.698 1.00 76.75 93 LYS A N 1
ATOM 705 C CA . LYS A 1 93 ? 10.636 -21.853 -22.139 1.00 76.75 93 LYS A CA 1
ATOM 706 C C . LYS A 1 93 ? 9.362 -22.652 -21.853 1.00 76.75 93 LYS A C 1
ATOM 708 O O . LYS A 1 93 ? 8.326 -22.055 -21.576 1.00 76.75 93 LYS A O 1
ATOM 713 N N . LEU A 1 94 ? 9.416 -23.977 -21.973 1.00 76.25 94 LEU A N 1
ATOM 714 C CA . LEU A 1 94 ? 8.298 -24.867 -21.660 1.00 76.25 94 LEU A CA 1
ATOM 715 C C . LEU A 1 94 ? 8.042 -24.941 -20.155 1.00 76.25 94 LEU A C 1
ATOM 717 O O . LEU A 1 94 ? 6.887 -24.859 -19.748 1.00 76.25 94 LEU A O 1
ATOM 721 N N . ASP A 1 95 ? 9.101 -25.026 -19.355 1.00 79.00 95 ASP A N 1
ATOM 722 C CA . ASP A 1 95 ? 9.030 -25.023 -17.895 1.00 79.00 95 ASP A CA 1
ATOM 723 C C . ASP A 1 95 ? 8.496 -23.670 -17.384 1.00 79.00 95 ASP A C 1
ATOM 725 O O . ASP A 1 95 ? 7.563 -23.643 -16.583 1.00 79.00 95 ASP A O 1
ATOM 729 N N . ASP A 1 96 ? 8.978 -22.550 -17.936 1.00 73.38 96 ASP A N 1
ATOM 730 C CA . ASP A 1 96 ? 8.488 -21.194 -17.643 1.00 73.38 96 ASP A CA 1
ATOM 731 C C . ASP A 1 96 ? 7.007 -21.037 -18.030 1.00 73.38 96 ASP A C 1
ATOM 733 O O . ASP A 1 96 ? 6.215 -20.442 -17.295 1.00 73.38 96 ASP A O 1
ATOM 737 N N . LYS A 1 97 ? 6.596 -21.603 -19.175 1.00 76.81 97 LYS A N 1
ATOM 738 C CA . LYS A 1 97 ? 5.197 -21.590 -19.625 1.00 76.81 97 LYS A CA 1
ATOM 739 C C . LYS A 1 97 ? 4.304 -22.457 -18.736 1.00 76.81 97 LYS A C 1
ATOM 741 O O . LYS A 1 97 ? 3.202 -22.031 -18.409 1.00 76.81 97 LYS A O 1
ATOM 746 N N . ALA A 1 98 ? 4.760 -23.639 -18.334 1.00 72.12 98 ALA A N 1
ATOM 747 C CA . ALA A 1 98 ? 4.010 -24.538 -17.462 1.00 72.12 98 ALA A CA 1
ATOM 748 C C . ALA A 1 98 ? 3.883 -23.972 -16.039 1.00 72.12 98 ALA A C 1
ATOM 750 O O . ALA A 1 98 ? 2.810 -24.046 -15.444 1.00 72.12 98 ALA A O 1
ATOM 751 N N . ALA A 1 99 ? 4.939 -23.346 -15.511 1.00 71.12 99 ALA A N 1
ATOM 752 C CA . ALA A 1 99 ? 4.895 -22.618 -14.244 1.00 71.12 99 ALA A CA 1
ATOM 753 C C . ALA A 1 99 ? 3.930 -21.424 -14.318 1.00 71.12 99 ALA A C 1
ATOM 755 O O . ALA A 1 99 ? 3.119 -21.235 -13.414 1.00 71.12 99 ALA A O 1
ATOM 756 N N . SER A 1 100 ? 3.955 -20.678 -15.427 1.00 64.75 100 SER A N 1
ATOM 757 C CA . SER A 1 100 ? 3.005 -19.603 -15.740 1.00 64.75 100 SER A CA 1
ATOM 758 C C . SER A 1 100 ? 1.555 -20.098 -15.817 1.00 64.75 100 SER A C 1
ATOM 760 O O . SER A 1 100 ? 0.667 -19.500 -15.214 1.00 64.75 100 SER A O 1
ATOM 762 N N . GLU A 1 101 ? 1.292 -21.217 -16.497 1.00 70.19 101 GLU A N 1
ATOM 763 C CA . GLU A 1 101 ? -0.051 -21.794 -16.604 1.00 70.19 101 GLU A CA 1
ATOM 764 C C . GLU A 1 101 ? -0.545 -22.366 -15.273 1.00 70.19 101 GLU A C 1
ATOM 766 O O . GLU A 1 101 ? -1.708 -22.171 -14.924 1.00 70.19 101 GLU A O 1
ATOM 771 N N . LYS A 1 102 ? 0.323 -23.016 -14.491 1.00 67.88 102 LYS A N 1
ATOM 772 C CA . LYS A 1 102 ? -0.021 -23.494 -13.147 1.00 67.88 102 LYS A CA 1
ATOM 773 C C . LYS A 1 102 ? -0.312 -22.328 -12.202 1.00 67.88 102 LYS A C 1
ATOM 775 O O . LYS A 1 102 ? -1.332 -22.355 -11.522 1.00 67.88 102 LYS A O 1
ATOM 780 N N . ALA A 1 103 ? 0.526 -21.291 -12.211 1.00 59.25 103 ALA A N 1
ATOM 781 C CA . ALA A 1 103 ? 0.269 -20.059 -11.471 1.00 59.25 103 ALA A CA 1
ATOM 782 C C . ALA A 1 103 ? -1.061 -19.429 -11.904 1.00 59.25 103 ALA A C 1
ATOM 784 O O . ALA A 1 103 ? -1.853 -19.052 -11.051 1.00 59.25 103 ALA A O 1
ATOM 785 N N . ARG A 1 104 ? -1.365 -19.422 -13.208 1.00 55.56 104 ARG A N 1
ATOM 786 C CA . ARG A 1 104 ? -2.643 -18.949 -13.754 1.00 55.56 104 ARG A CA 1
ATOM 787 C C . ARG A 1 104 ? -3.844 -19.789 -13.288 1.00 55.56 104 ARG A C 1
ATOM 789 O O . ARG A 1 104 ? -4.901 -19.218 -13.046 1.00 55.56 104 ARG A O 1
ATOM 796 N N . TYR A 1 105 ? -3.726 -21.113 -13.166 1.00 58.25 105 TYR A N 1
ATOM 797 C CA . TYR A 1 105 ? -4.799 -21.974 -12.640 1.00 58.25 105 TYR A CA 1
ATOM 798 C C . TYR A 1 105 ? -5.003 -21.794 -11.129 1.00 58.25 105 TYR A C 1
ATOM 800 O O . TYR A 1 105 ? -6.144 -21.647 -10.686 1.00 58.25 105 TYR A O 1
ATOM 808 N N . ASP A 1 106 ? -3.917 -21.720 -10.359 1.00 60.25 106 ASP A N 1
ATOM 809 C CA . ASP A 1 106 ? -3.952 -21.396 -8.926 1.00 60.25 106 ASP A CA 1
ATOM 810 C C . ASP A 1 106 ? -4.509 -19.961 -8.705 1.00 60.25 106 ASP A C 1
ATOM 812 O O . ASP A 1 106 ? -5.197 -19.686 -7.720 1.00 60.25 106 ASP A O 1
ATOM 816 N N . GLU A 1 107 ? -4.297 -19.055 -9.669 1.00 53.28 107 GLU A N 1
ATOM 817 C CA . GLU A 1 107 ? -4.842 -17.691 -9.728 1.00 53.28 107 GLU A CA 1
ATOM 818 C C . GLU A 1 107 ? -6.295 -17.615 -10.227 1.00 53.28 107 GLU A C 1
ATOM 820 O O . GLU A 1 107 ? -6.977 -16.662 -9.886 1.00 53.28 107 GLU A O 1
ATOM 825 N N . LEU A 1 108 ? -6.810 -18.584 -10.988 1.00 51.00 108 LEU A N 1
ATOM 826 C CA . LEU A 1 108 ? -8.234 -18.674 -11.371 1.00 51.00 108 LEU A CA 1
ATOM 827 C C . LEU A 1 108 ? -9.080 -19.331 -10.272 1.00 51.00 108 LEU A C 1
ATOM 829 O O . LEU A 1 108 ? -10.265 -19.034 -10.125 1.00 51.00 108 LEU A O 1
ATOM 833 N N . SER A 1 109 ? -8.451 -20.167 -9.448 1.00 58.78 109 SER A N 1
ATOM 834 C CA . SER A 1 109 ? -9.002 -20.752 -8.225 1.00 58.78 109 SER A CA 1
ATOM 835 C C . SER A 1 109 ? -8.915 -19.774 -7.038 1.00 58.78 109 SER A C 1
ATOM 837 O O . SER A 1 109 ? -8.501 -20.142 -5.933 1.00 58.78 109 SER A O 1
ATOM 839 N N . LEU A 1 110 ? -9.270 -18.496 -7.231 1.00 59.91 110 LEU A N 1
ATOM 840 C CA . LEU A 1 110 ? -9.236 -17.542 -6.118 1.00 59.91 110 LEU A CA 1
ATOM 841 C C . LEU A 1 110 ? -10.228 -17.983 -5.044 1.00 59.91 110 LEU A C 1
ATOM 843 O O . LEU A 1 110 ? -11.388 -18.251 -5.373 1.00 59.91 110 LEU A O 1
ATOM 847 N N .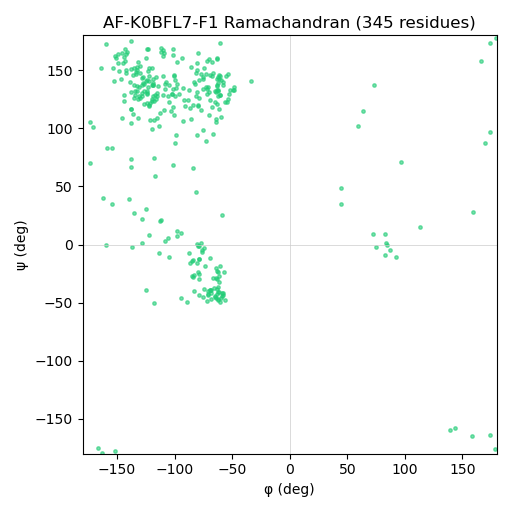 PRO A 1 111 ? -9.824 -17.990 -3.762 1.00 62.16 111 PRO A N 1
ATOM 848 C CA . PRO A 1 111 ? -10.763 -18.251 -2.693 1.00 62.16 111 PRO A CA 1
ATOM 849 C C . PRO A 1 111 ? -11.935 -17.257 -2.779 1.00 62.16 111 PRO A C 1
ATOM 851 O O . PRO A 1 111 ? -11.752 -16.091 -3.190 1.00 62.16 111 PRO A O 1
ATOM 854 N N . PRO A 1 112 ? -13.155 -17.705 -2.431 1.00 74.88 112 PRO A N 1
ATOM 855 C CA . PRO A 1 112 ? -14.312 -16.827 -2.371 1.00 74.88 112 PRO A CA 1
ATOM 856 C C . PRO A 1 112 ? -14.002 -15.629 -1.469 1.00 74.88 112 PRO A C 1
ATOM 858 O O . PRO A 1 112 ? -13.225 -15.728 -0.519 1.00 74.88 112 PRO A O 1
ATOM 861 N N . ARG A 1 113 ? -14.571 -14.464 -1.801 1.00 87.00 113 ARG A N 1
ATOM 862 C CA . ARG A 1 113 ? -14.438 -13.288 -0.935 1.00 87.00 113 ARG A CA 1
ATOM 863 C C . ARG A 1 113 ? -15.097 -13.597 0.407 1.00 87.00 113 ARG A C 1
ATOM 865 O O . ARG A 1 113 ? -16.238 -14.052 0.436 1.00 87.00 113 ARG A O 1
ATOM 872 N N . THR A 1 114 ? -14.401 -13.289 1.490 1.00 94.38 114 THR A N 1
ATOM 873 C CA . THR A 1 114 ? -14.984 -13.270 2.828 1.00 94.38 114 THR A CA 1
ATOM 874 C C . THR A 1 114 ? -15.723 -11.952 3.000 1.00 94.38 114 THR A C 1
ATOM 876 O O . THR A 1 114 ? -15.174 -10.891 2.700 1.00 94.38 114 THR A O 1
ATOM 879 N N . ILE A 1 115 ? -16.964 -12.013 3.476 1.00 95.94 115 ILE A N 1
ATOM 880 C CA . ILE A 1 115 ? -17.763 -10.832 3.806 1.00 95.94 115 ILE A CA 1
ATOM 881 C C . ILE A 1 115 ? -18.024 -10.853 5.307 1.00 95.94 115 ILE A C 1
ATOM 883 O O . ILE A 1 115 ? -18.496 -11.856 5.839 1.00 95.94 115 ILE A O 1
ATOM 887 N N . LYS A 1 116 ? -17.710 -9.750 5.985 1.00 97.44 116 LYS A N 1
ATOM 888 C CA . LYS A 1 116 ? -18.051 -9.523 7.392 1.00 97.44 116 LYS A CA 1
ATOM 889 C C . LYS A 1 116 ? -18.817 -8.217 7.511 1.00 97.44 116 LYS A C 1
ATOM 891 O O . LYS A 1 116 ? -18.473 -7.238 6.857 1.00 97.44 116 LYS A O 1
ATOM 896 N N . THR A 1 117 ? -19.828 -8.201 8.362 1.00 98.31 117 THR A N 1
ATOM 897 C CA . THR A 1 117 ? -20.594 -7.001 8.698 1.00 98.31 117 THR A CA 1
ATOM 898 C C . THR A 1 117 ? -20.682 -6.891 10.206 1.00 98.31 117 THR A C 1
ATOM 900 O O . THR A 1 117 ? -20.757 -7.916 10.885 1.00 98.31 117 THR A O 1
ATOM 903 N N . GLY A 1 118 ? -20.717 -5.680 10.738 1.00 97.94 118 GLY A N 1
ATOM 904 C CA . GLY A 1 118 ? -20.872 -5.503 12.173 1.00 97.94 118 GLY A CA 1
ATOM 905 C C . GLY A 1 118 ? -20.875 -4.050 12.596 1.00 97.94 118 GLY A C 1
ATOM 906 O O . GLY A 1 118 ? -20.679 -3.148 11.784 1.00 97.94 118 GLY A O 1
ATOM 907 N N . THR A 1 119 ? -21.070 -3.858 13.893 1.00 98.50 119 THR A N 1
ATOM 908 C CA . THR A 1 119 ? -20.903 -2.576 14.565 1.00 98.50 119 THR A CA 1
ATOM 909 C C . THR A 1 119 ? -19.910 -2.772 15.698 1.00 98.50 119 THR A C 1
ATOM 911 O O . THR A 1 119 ? -20.030 -3.729 16.462 1.00 98.50 119 THR A O 1
ATOM 914 N N . VAL A 1 120 ? -18.911 -1.899 15.780 1.00 98.19 120 VAL A N 1
ATOM 915 C CA . VAL A 1 120 ? -17.861 -1.934 16.799 1.00 98.19 120 VAL A CA 1
ATOM 916 C C . VAL A 1 120 ? -17.709 -0.549 17.411 1.00 98.19 120 VAL A C 1
ATOM 918 O O . VAL A 1 120 ? -17.707 0.451 16.695 1.00 98.19 120 VAL A O 1
ATOM 921 N N . THR A 1 121 ? -17.598 -0.498 18.733 1.00 98.44 121 THR A N 1
ATOM 922 C CA . THR A 1 121 ? -17.177 0.701 19.461 1.00 98.44 121 THR A CA 1
ATOM 923 C C . THR A 1 121 ? -15.668 0.630 19.645 1.00 98.44 121 THR A C 1
ATOM 925 O O . THR A 1 121 ? -15.141 -0.440 19.958 1.00 98.44 121 THR A O 1
ATOM 928 N N . SER A 1 122 ? -14.974 1.735 19.391 1.00 98.38 122 SER A N 1
ATOM 929 C CA . SER A 1 122 ? -13.530 1.819 19.561 1.00 98.38 122 SER A CA 1
ATOM 930 C C . SER A 1 122 ? -13.125 1.616 21.016 1.00 98.38 122 SER A C 1
ATOM 932 O O . SER A 1 122 ? -13.914 1.794 21.946 1.00 98.38 122 SER A O 1
ATOM 934 N N . THR A 1 123 ? -11.863 1.263 21.201 1.00 98.12 123 THR A N 1
ATOM 935 C CA . THR A 1 123 ? -11.199 1.271 22.502 1.00 98.12 123 THR A CA 1
ATOM 936 C C . THR A 1 123 ? -9.952 2.133 22.417 1.00 98.12 123 THR A C 1
ATOM 938 O O . THR A 1 123 ? -9.509 2.463 21.317 1.00 98.12 123 THR A O 1
ATOM 941 N N . GLN A 1 124 ? -9.356 2.445 23.567 1.00 98.12 124 GLN A N 1
ATOM 942 C CA . GLN A 1 124 ? -8.046 3.090 23.619 1.00 98.12 124 GLN A CA 1
ATOM 943 C C . GLN A 1 124 ? -7.053 2.355 22.703 1.00 98.12 124 GLN A C 1
ATOM 945 O O . GLN A 1 124 ? -7.010 1.117 22.710 1.00 98.12 124 GLN A O 1
ATOM 950 N N . ASP A 1 125 ? -6.309 3.101 21.885 1.00 97.50 125 ASP A N 1
ATOM 951 C CA . ASP A 1 125 ? -5.316 2.530 20.973 1.00 97.50 125 ASP A CA 1
ATOM 952 C C . ASP A 1 125 ? -4.189 1.873 21.795 1.00 97.50 125 ASP A C 1
ATOM 954 O O . ASP A 1 125 ? -3.566 2.538 22.625 1.00 97.50 125 ASP A O 1
ATOM 958 N N . PRO A 1 126 ? -3.915 0.565 21.612 1.00 95.69 126 PRO A N 1
ATOM 959 C CA . PRO A 1 126 ? -2.853 -0.111 22.351 1.00 95.69 126 PRO A CA 1
ATOM 960 C C . PRO A 1 126 ? -1.446 0.226 21.824 1.00 95.69 126 PRO A C 1
ATOM 962 O O . PRO A 1 126 ? -0.462 -0.261 22.378 1.00 95.69 126 PRO A O 1
ATOM 965 N N . GLY A 1 127 ? -1.329 0.994 20.736 1.00 95.44 127 GLY A N 1
ATOM 966 C CA . GLY A 1 127 ? -0.059 1.436 20.175 1.00 95.44 127 GLY A CA 1
ATOM 967 C C . GLY A 1 127 ? 0.714 2.346 21.128 1.00 95.44 127 GLY A C 1
ATOM 968 O O . GLY A 1 127 ? 0.182 3.328 21.636 1.00 95.44 127 GLY A O 1
ATOM 969 N N . GLN A 1 128 ? 1.999 2.055 21.336 1.00 94.31 128 GLN A N 1
ATOM 970 C CA . GLN A 1 128 ? 2.873 2.919 22.135 1.00 94.31 128 GLN A CA 1
ATOM 971 C C . GLN A 1 128 ? 2.970 4.321 21.522 1.00 94.31 128 GLN A C 1
ATOM 973 O O . GLN A 1 128 ? 3.288 4.458 20.340 1.00 94.31 128 GLN A O 1
ATOM 978 N N . GLY A 1 129 ? 2.727 5.353 22.331 1.00 91.81 129 GLY A N 1
ATOM 979 C CA . GLY A 1 129 ? 2.650 6.748 21.889 1.00 91.81 129 GLY A CA 1
ATOM 980 C C . GLY A 1 129 ? 1.287 7.166 21.321 1.00 91.81 129 GLY A C 1
ATOM 981 O O . GLY A 1 129 ? 1.147 8.310 20.893 1.00 91.81 129 GLY A O 1
ATOM 982 N N . HIS A 1 130 ? 0.301 6.263 21.293 1.00 92.19 130 HIS A N 1
ATOM 983 C CA . HIS A 1 130 ? -1.077 6.517 20.855 1.00 92.19 130 HIS A CA 1
ATOM 984 C C . HIS A 1 130 ? -2.078 6.420 22.020 1.00 92.19 130 HIS A C 1
ATOM 986 O O . HIS A 1 130 ? -3.275 6.258 21.810 1.00 92.19 130 HIS A O 1
ATOM 992 N N . GLU A 1 131 ? -1.623 6.539 23.269 1.00 93.12 131 GLU A N 1
ATOM 993 C CA . GLU A 1 131 ? -2.443 6.262 24.453 1.00 93.12 131 GLU A CA 1
ATOM 994 C C . GLU A 1 131 ? -3.650 7.206 24.598 1.00 93.12 131 GLU A C 1
ATOM 996 O O . GLU A 1 131 ? -4.633 6.841 25.236 1.00 93.12 131 GLU A O 1
ATOM 1001 N N . ASN A 1 132 ? -3.615 8.394 23.992 1.00 95.62 132 ASN A N 1
ATOM 1002 C CA . ASN A 1 132 ? -4.732 9.347 24.014 1.00 95.62 132 ASN A CA 1
ATOM 1003 C C . ASN A 1 132 ? -5.651 9.218 22.786 1.00 95.62 132 ASN A C 1
ATOM 1005 O O . ASN A 1 132 ? -6.480 10.086 22.534 1.00 95.62 132 ASN A O 1
ATOM 1009 N N . HIS A 1 133 ? -5.476 8.171 21.981 1.00 96.88 133 HIS A N 1
ATOM 1010 C CA . HIS A 1 133 ? -6.239 7.939 20.760 1.00 96.88 133 HIS A CA 1
ATOM 1011 C C . HIS A 1 133 ? -7.187 6.750 20.925 1.00 96.88 133 HIS A C 1
ATOM 1013 O O . HIS A 1 133 ? -7.068 5.934 21.845 1.00 96.88 133 HIS A O 1
ATOM 1019 N N . GLN A 1 134 ? -8.112 6.617 19.981 1.00 98.12 134 GLN A N 1
ATOM 1020 C CA . GLN A 1 134 ? -9.055 5.509 19.917 1.00 98.12 134 GLN A CA 1
ATOM 1021 C C . GLN A 1 134 ? -8.881 4.722 18.618 1.00 98.12 134 GLN A C 1
ATOM 1023 O O . GLN A 1 134 ? -8.677 5.287 17.542 1.00 98.12 134 GLN A O 1
ATOM 1028 N N . LEU A 1 135 ? -9.024 3.400 18.709 1.00 97.81 135 LEU A N 1
ATOM 1029 C CA . LEU A 1 135 ? -8.852 2.458 17.610 1.00 97.81 135 LEU A CA 1
ATOM 1030 C C . LEU A 1 135 ? -9.988 1.428 17.591 1.00 97.81 135 LEU A C 1
ATOM 1032 O O . LEU A 1 135 ? -10.367 0.854 18.612 1.00 97.81 135 LEU A O 1
ATOM 1036 N N . ALA A 1 136 ? -10.502 1.142 16.400 1.00 98.12 136 ALA A N 1
ATOM 1037 C CA . ALA A 1 136 ? -11.416 0.041 16.131 1.00 98.12 136 ALA A CA 1
ATOM 1038 C C . ALA A 1 136 ? -10.801 -0.884 15.072 1.00 98.12 136 ALA A C 1
ATOM 1040 O O . ALA A 1 136 ? -10.732 -0.541 13.890 1.00 98.12 136 ALA A O 1
ATOM 1041 N N . ILE A 1 137 ? -10.350 -2.070 15.486 1.00 98.00 137 ILE A N 1
ATOM 1042 C CA . ILE A 1 137 ? -9.773 -3.071 14.579 1.00 98.00 137 ILE A CA 1
ATOM 1043 C C . ILE A 1 137 ? -10.903 -3.815 13.859 1.00 98.00 137 ILE A C 1
ATOM 1045 O O . ILE A 1 137 ? -11.724 -4.482 14.486 1.00 98.00 137 ILE A O 1
ATOM 1049 N N . ILE A 1 138 ? -10.922 -3.726 12.529 1.00 98.50 138 ILE A N 1
ATOM 1050 C CA . ILE A 1 138 ? -11.910 -4.388 11.663 1.00 98.50 138 ILE A CA 1
ATOM 1051 C C . ILE A 1 138 ? -11.377 -5.736 11.173 1.00 98.50 138 ILE A C 1
ATOM 1053 O O . ILE A 1 138 ? -12.078 -6.748 11.223 1.00 98.50 138 ILE A O 1
ATOM 1057 N N . LEU A 1 139 ? -10.124 -5.757 10.708 1.00 98.12 139 LEU A N 1
ATOM 1058 C CA . LEU A 1 139 ? -9.384 -6.974 10.378 1.00 98.12 139 LEU A CA 1
ATOM 1059 C C . LEU A 1 139 ? -8.077 -6.977 11.181 1.00 98.12 139 LEU A C 1
ATOM 1061 O O . LEU A 1 139 ? -7.297 -6.031 11.043 1.00 98.12 139 LEU A O 1
ATOM 1065 N N . PRO A 1 140 ? -7.831 -8.003 12.014 1.00 97.12 140 PRO A N 1
ATOM 1066 C CA . PRO A 1 140 ? -6.641 -8.055 12.855 1.00 97.12 140 PRO A CA 1
ATOM 1067 C C . PRO A 1 140 ? -5.374 -8.275 12.018 1.00 97.12 140 PRO A C 1
ATOM 1069 O O . PRO A 1 140 ? -5.484 -8.807 10.908 1.00 97.12 140 PRO A O 1
ATOM 1072 N N . PRO A 1 141 ? -4.185 -7.940 12.556 1.00 96.81 141 PRO A N 1
ATOM 1073 C CA . PRO A 1 141 ? -2.908 -8.241 11.915 1.00 96.81 141 PRO A CA 1
ATOM 1074 C C . PRO A 1 141 ? -2.796 -9.699 11.443 1.00 96.81 141 PRO A C 1
ATOM 1076 O O . PRO A 1 141 ? -3.163 -10.628 12.164 1.00 96.81 141 PRO A O 1
ATOM 1079 N N . SER A 1 142 ? -2.282 -9.890 10.229 1.00 96.06 142 SER A N 1
ATOM 1080 C CA . SER A 1 142 ? -2.071 -11.187 9.582 1.00 96.06 142 SER A CA 1
ATOM 1081 C C . SER A 1 142 ? -0.718 -11.233 8.868 1.00 96.06 142 SER A C 1
ATOM 1083 O O . SER A 1 142 ? -0.222 -10.223 8.375 1.00 96.06 142 SER A O 1
ATOM 1085 N N . ASP A 1 143 ? -0.143 -12.429 8.759 1.00 94.50 143 ASP A N 1
ATOM 1086 C CA . ASP A 1 143 ? 1.012 -12.742 7.908 1.00 94.50 143 ASP A CA 1
ATOM 1087 C C . ASP A 1 143 ? 0.688 -12.696 6.399 1.00 94.50 143 ASP A C 1
ATOM 1089 O O . ASP A 1 143 ? 1.587 -12.706 5.556 1.00 94.50 143 ASP A O 1
ATOM 1093 N N . LYS A 1 144 ? -0.599 -12.625 6.046 1.00 95.56 144 LYS A N 1
ATOM 1094 C CA . LYS A 1 144 ? -1.109 -12.477 4.681 1.00 95.56 144 LYS A CA 1
ATOM 1095 C C . LYS A 1 144 ? -1.522 -11.039 4.403 1.00 95.56 144 LYS A C 1
ATOM 1097 O O . LYS A 1 144 ? -1.811 -10.258 5.305 1.00 95.56 144 LYS A O 1
ATOM 1102 N N . VAL A 1 145 ? -1.655 -10.723 3.118 1.00 97.44 145 VAL A N 1
ATOM 1103 C CA . VAL A 1 145 ? -2.193 -9.435 2.677 1.00 97.44 145 VAL A CA 1
ATOM 1104 C C . VAL A 1 145 ? -3.702 -9.553 2.503 1.00 97.44 145 VAL A C 1
ATOM 1106 O O . VAL A 1 145 ? -4.189 -10.323 1.669 1.00 97.44 145 VAL A O 1
ATOM 1109 N N . TYR A 1 146 ? -4.459 -8.764 3.256 1.00 97.44 146 TYR A N 1
ATOM 1110 C CA . TYR A 1 146 ? -5.854 -8.499 2.947 1.00 97.44 146 TYR A CA 1
ATOM 1111 C C . TYR A 1 146 ? -5.941 -7.574 1.741 1.00 97.44 146 TYR A C 1
ATOM 1113 O O . TYR A 1 146 ? -5.261 -6.553 1.677 1.00 97.44 146 TYR A O 1
ATOM 1121 N N . ARG A 1 147 ? -6.836 -7.895 0.809 1.00 96.12 147 ARG A N 1
ATOM 1122 C CA . ARG A 1 147 ? -7.296 -6.971 -0.230 1.00 96.12 147 ARG A CA 1
ATOM 1123 C C . ARG A 1 147 ? -8.805 -6.942 -0.234 1.00 96.12 147 ARG A C 1
ATOM 1125 O O . ARG A 1 147 ? -9.431 -7.996 -0.369 1.00 96.12 147 ARG A O 1
ATOM 1132 N N . GLY A 1 148 ? -9.394 -5.759 -0.155 1.00 95.88 148 GLY A N 1
ATOM 1133 C CA . GLY A 1 148 ? -10.840 -5.665 -0.077 1.00 95.88 148 GLY A CA 1
ATOM 1134 C C . GLY A 1 148 ? -11.407 -4.283 -0.315 1.00 95.88 148 GLY A C 1
ATOM 1135 O O . GLY A 1 148 ? -10.701 -3.335 -0.653 1.00 95.88 148 GLY A O 1
ATOM 1136 N N . ILE A 1 149 ? -12.722 -4.221 -0.141 1.00 97.19 149 ILE A N 1
ATOM 1137 C CA . ILE A 1 149 ? -13.496 -2.990 -0.070 1.00 97.19 149 ILE A CA 1
ATOM 1138 C C . ILE A 1 149 ? -14.117 -2.939 1.322 1.00 97.19 149 ILE A C 1
ATOM 1140 O O . ILE A 1 149 ? -14.746 -3.903 1.767 1.00 97.19 149 ILE A O 1
ATOM 1144 N N . PHE A 1 150 ? -13.917 -1.817 1.996 1.00 97.94 150 PHE A N 1
ATOM 1145 C CA . PHE A 1 150 ? -14.467 -1.495 3.301 1.00 97.94 150 PHE A CA 1
ATOM 1146 C C . PHE A 1 150 ? -15.531 -0.414 3.133 1.00 97.94 150 PHE A C 1
ATOM 1148 O O . PHE A 1 150 ? -15.216 0.681 2.682 1.00 97.94 150 PHE A O 1
ATOM 1155 N N . ALA A 1 151 ? -16.783 -0.726 3.450 1.00 98.12 151 ALA A N 1
ATOM 1156 C CA . ALA A 1 151 ? -17.889 0.223 3.482 1.00 98.12 151 ALA A CA 1
ATOM 1157 C C . ALA A 1 151 ? -18.277 0.483 4.937 1.00 98.12 151 ALA A C 1
ATOM 1159 O O . ALA A 1 151 ? -18.404 -0.471 5.707 1.00 98.12 151 ALA A O 1
ATOM 1160 N N . PHE A 1 152 ? -18.463 1.742 5.322 1.00 97.81 152 PHE A N 1
ATOM 1161 C CA . PHE A 1 152 ? -18.647 2.097 6.726 1.00 97.81 152 PHE A CA 1
ATOM 1162 C C . PHE A 1 152 ? -19.492 3.354 6.926 1.00 97.81 152 PHE A C 1
ATOM 1164 O O . PHE A 1 152 ? -19.637 4.182 6.025 1.00 97.81 152 PHE A O 1
ATOM 1171 N N . THR A 1 153 ? -19.990 3.495 8.152 1.00 98.06 153 THR A N 1
ATOM 1172 C CA . THR A 1 153 ? -20.503 4.731 8.745 1.00 98.06 153 THR A CA 1
ATOM 1173 C C . THR A 1 153 ? -19.898 4.892 10.139 1.00 98.06 153 THR A C 1
ATOM 1175 O O . THR A 1 153 ? -19.873 3.920 10.900 1.00 98.06 153 THR A O 1
ATOM 1178 N N . VAL A 1 154 ? -19.454 6.092 10.491 1.00 97.31 154 VAL A N 1
ATOM 1179 C CA . VAL A 1 154 ? -18.806 6.427 11.764 1.00 97.31 154 VAL A CA 1
ATOM 1180 C C . VAL A 1 154 ? -19.559 7.531 12.502 1.00 97.31 154 VAL A C 1
ATOM 1182 O O . VAL A 1 154 ? -20.227 8.360 11.884 1.00 97.31 154 VAL A O 1
ATOM 1185 N N . SER A 1 155 ? -19.467 7.532 13.832 1.00 96.38 155 SER A N 1
ATOM 1186 C CA . SER A 1 155 ? -20.127 8.529 14.686 1.00 96.38 155 SER A CA 1
ATOM 1187 C C . SER A 1 155 ? -19.403 9.878 14.766 1.00 96.38 155 SER A C 1
ATOM 1189 O O . SER A 1 155 ? -19.989 10.835 15.262 1.00 96.38 155 SER A O 1
ATOM 1191 N N . GLU A 1 156 ? -18.159 9.966 14.293 1.00 93.38 156 GLU A N 1
ATOM 1192 C CA . GLU A 1 156 ? -17.339 11.184 14.304 1.00 93.38 156 GLU A CA 1
ATOM 1193 C C . GLU A 1 156 ? -16.329 11.202 13.145 1.00 93.38 156 GLU A C 1
ATOM 1195 O O . GLU A 1 156 ? -16.305 10.285 12.323 1.00 93.38 156 GLU A O 1
ATOM 1200 N N . ASN A 1 157 ? -15.489 12.238 13.081 1.00 91.69 157 ASN A N 1
ATOM 1201 C CA . ASN A 1 157 ? -14.388 12.305 12.122 1.00 91.69 157 ASN A CA 1
AT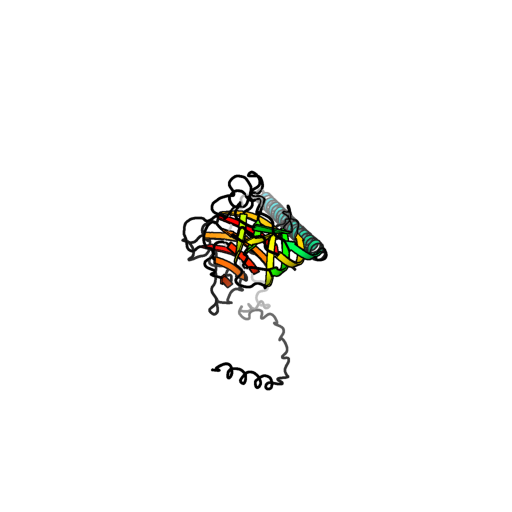OM 1202 C C . ASN A 1 157 ? -13.282 11.326 12.521 1.00 91.69 157 ASN A C 1
ATOM 1204 O O . ASN A 1 157 ? -12.808 11.339 13.652 1.00 91.69 157 ASN A O 1
ATOM 1208 N N . VAL A 1 158 ? -12.847 10.504 11.572 1.00 95.38 158 VAL A N 1
ATOM 1209 C CA . VAL A 1 158 ? -11.884 9.427 11.813 1.00 95.38 158 VAL A CA 1
ATOM 1210 C C . VAL A 1 158 ? -10.854 9.356 10.686 1.00 95.38 158 VAL A C 1
ATOM 1212 O O . VAL A 1 158 ? -10.938 10.044 9.670 1.00 95.38 158 VAL A O 1
ATOM 1215 N N . GLN A 1 159 ? -9.876 8.480 10.852 1.00 95.75 159 GLN A N 1
ATOM 1216 C CA . GLN A 1 159 ? -8.891 8.097 9.856 1.00 95.75 159 GLN A CA 1
ATOM 1217 C C . GLN A 1 159 ? -9.041 6.603 9.581 1.00 95.75 159 GLN A C 1
ATOM 1219 O O . GLN A 1 159 ? -9.195 5.798 10.503 1.00 95.75 159 GLN A O 1
ATOM 1224 N N . LEU A 1 160 ? -8.981 6.213 8.311 1.00 97.38 160 LEU A N 1
ATOM 1225 C CA . LEU A 1 160 ? -8.854 4.804 7.959 1.00 97.38 160 LEU A CA 1
ATOM 1226 C C . LEU A 1 160 ? -7.396 4.395 8.061 1.00 97.38 160 LEU A C 1
ATOM 1228 O O . LEU A 1 160 ? -6.509 5.129 7.625 1.00 97.38 160 LEU A O 1
ATOM 1232 N N . VAL A 1 161 ? -7.166 3.212 8.618 1.00 97.44 161 VAL A N 1
ATOM 1233 C CA . VAL A 1 161 ? -5.826 2.699 8.872 1.00 97.44 161 VAL A CA 1
ATOM 1234 C C . VAL A 1 161 ? -5.652 1.353 8.202 1.00 97.44 161 VAL A C 1
ATOM 1236 O O . VAL A 1 161 ? -6.475 0.447 8.350 1.00 97.44 161 VAL A O 1
ATOM 1239 N N . THR A 1 162 ? -4.537 1.208 7.498 1.00 97.69 162 THR A N 1
ATOM 1240 C CA . THR A 1 162 ? -4.017 -0.100 7.112 1.00 97.69 162 THR A CA 1
ATOM 1241 C C . THR A 1 162 ? -2.586 -0.250 7.609 1.00 97.69 162 THR A C 1
ATOM 1243 O O . THR A 1 162 ? -1.816 0.712 7.600 1.00 97.69 162 THR A O 1
ATOM 1246 N N . LEU A 1 163 ? -2.245 -1.456 8.063 1.00 97.94 163 LEU A N 1
ATOM 1247 C CA . LEU A 1 163 ? -0.903 -1.793 8.540 1.00 97.94 163 LEU A CA 1
ATOM 1248 C C . LEU A 1 163 ? -0.121 -2.555 7.471 1.00 97.94 163 LEU A C 1
ATOM 1250 O O . LEU A 1 163 ? -0.696 -3.378 6.756 1.00 97.94 163 LEU A O 1
ATOM 1254 N N . HIS A 1 164 ? 1.188 -2.322 7.414 1.00 97.88 164 HIS A N 1
ATOM 1255 C CA . HIS A 1 164 ? 2.132 -3.043 6.557 1.00 97.88 164 HIS A CA 1
ATOM 1256 C C . HIS A 1 164 ? 3.206 -3.689 7.428 1.00 97.88 164 HIS A C 1
ATOM 1258 O O . HIS A 1 164 ? 3.883 -2.993 8.189 1.00 97.88 164 HIS A O 1
ATOM 1264 N N . GLY A 1 165 ? 3.350 -5.012 7.347 1.00 94.19 165 GLY A N 1
ATOM 1265 C CA . GLY A 1 165 ? 4.343 -5.734 8.142 1.00 94.19 165 GLY A CA 1
ATOM 1266 C C . GLY A 1 165 ? 3.881 -7.109 8.636 1.00 94.19 165 GLY A C 1
ATOM 1267 O O . GLY A 1 165 ? 2.967 -7.685 8.048 1.00 94.19 165 GLY A O 1
ATOM 1268 N N . PRO A 1 166 ? 4.490 -7.645 9.711 1.00 96.12 166 PRO A N 1
ATOM 1269 C CA . PRO A 1 166 ? 5.448 -6.976 10.602 1.00 96.12 166 PRO A CA 1
ATOM 1270 C C . PRO A 1 166 ? 6.730 -6.499 9.906 1.00 96.12 166 PRO A C 1
ATOM 1272 O O . PRO A 1 166 ? 7.210 -7.146 8.977 1.00 96.12 166 PRO A O 1
ATOM 1275 N N . LEU A 1 167 ? 7.279 -5.375 10.363 1.00 96.25 167 LEU A N 1
ATOM 1276 C CA . LEU A 1 167 ? 8.564 -4.849 9.906 1.00 96.25 167 LEU A CA 1
ATOM 1277 C C . LEU A 1 167 ? 9.718 -5.656 10.505 1.00 96.25 167 LEU A C 1
ATOM 1279 O O . LEU A 1 167 ? 9.678 -6.062 11.670 1.00 96.25 167 LEU A O 1
ATOM 1283 N N . LYS A 1 168 ? 10.780 -5.848 9.726 1.00 95.38 168 LYS A N 1
ATOM 1284 C CA . LYS A 1 168 ? 12.044 -6.413 10.206 1.00 95.38 168 LYS A CA 1
ATOM 1285 C C . LYS A 1 168 ? 12.870 -5.347 10.925 1.00 95.38 168 LYS A C 1
ATOM 1287 O O . LYS A 1 168 ? 12.655 -4.143 10.789 1.00 95.38 168 LYS A O 1
ATOM 1292 N N . ASN A 1 169 ? 13.877 -5.797 11.670 1.00 93.56 169 ASN A N 1
ATOM 1293 C CA . ASN A 1 169 ? 14.807 -4.903 12.358 1.00 93.56 169 ASN A CA 1
ATOM 1294 C C . ASN A 1 169 ? 15.480 -3.934 11.371 1.00 93.56 169 ASN A C 1
ATOM 1296 O O . ASN A 1 169 ? 16.161 -4.367 10.440 1.00 93.56 169 ASN A O 1
ATOM 1300 N N . GLY A 1 170 ? 15.327 -2.630 11.611 1.00 91.94 170 GLY A N 1
ATOM 1301 C CA . GLY A 1 170 ? 15.916 -1.573 10.790 1.00 91.94 170 GLY A CA 1
ATOM 1302 C C . GLY A 1 170 ? 15.121 -1.205 9.533 1.00 91.94 170 GLY A C 1
ATOM 1303 O O . GLY A 1 170 ? 15.651 -0.460 8.703 1.00 91.94 170 GLY A O 1
ATOM 1304 N N . GLU A 1 171 ? 13.895 -1.715 9.374 1.00 94.88 171 GLU A N 1
ATOM 1305 C CA . GLU A 1 171 ? 12.930 -1.281 8.346 1.00 94.88 171 GLU A CA 1
ATOM 1306 C C . GLU A 1 171 ? 12.059 -0.092 8.823 1.00 94.88 171 GLU A C 1
ATOM 1308 O O . GLU A 1 171 ? 11.343 0.511 8.035 1.00 94.88 171 GLU A O 1
ATOM 1313 N N . ASP A 1 172 ? 12.153 0.305 10.092 1.00 92.44 172 ASP A N 1
ATOM 1314 C CA . ASP A 1 172 ? 11.459 1.439 10.711 1.00 92.44 172 ASP A CA 1
ATOM 1315 C C . ASP A 1 172 ? 12.196 2.774 10.487 1.00 92.44 172 ASP A C 1
ATOM 1317 O O . ASP A 1 172 ? 12.730 3.383 11.416 1.00 92.44 172 ASP A O 1
ATOM 1321 N N . LYS A 1 173 ? 12.265 3.228 9.229 1.00 90.69 173 LYS A N 1
ATOM 1322 C CA . LYS A 1 173 ? 13.089 4.374 8.803 1.00 90.69 173 LYS A CA 1
ATOM 1323 C C . LYS A 1 173 ? 12.261 5.527 8.240 1.00 90.69 173 LYS A C 1
ATOM 1325 O O . LYS A 1 173 ? 12.289 5.815 7.050 1.00 90.69 173 LYS A O 1
ATOM 1330 N N . GLY A 1 174 ? 11.585 6.253 9.123 1.00 88.81 174 GLY A N 1
ATOM 1331 C CA . GLY A 1 174 ? 10.904 7.509 8.787 1.00 88.81 174 GLY A CA 1
ATOM 1332 C C . GLY A 1 174 ? 9.434 7.364 8.395 1.00 88.81 174 GLY A C 1
ATOM 1333 O O . GLY A 1 174 ? 8.738 8.372 8.358 1.00 88.81 174 GLY A O 1
ATOM 1334 N N . GLN A 1 175 ? 8.931 6.146 8.167 1.00 91.69 175 GLN A N 1
ATOM 1335 C CA . GLN A 1 175 ? 7.486 5.906 8.093 1.00 91.69 175 GLN A CA 1
ATOM 1336 C C . GLN A 1 175 ? 6.832 6.121 9.464 1.00 91.69 175 GLN A C 1
ATOM 1338 O O . GLN A 1 175 ? 7.473 5.941 10.501 1.00 91.69 175 GLN A O 1
ATOM 1343 N N . ALA A 1 176 ? 5.529 6.405 9.479 1.00 91.56 176 ALA A N 1
ATOM 1344 C CA . ALA A 1 176 ? 4.739 6.297 10.703 1.00 91.56 176 ALA A CA 1
ATOM 1345 C C . ALA A 1 176 ? 4.679 4.828 11.157 1.00 91.56 176 ALA A C 1
ATOM 1347 O O . ALA A 1 176 ? 4.401 3.944 10.343 1.00 91.56 176 ALA A O 1
ATOM 1348 N N . ILE A 1 177 ? 4.934 4.565 12.443 1.00 95.69 177 ILE A N 1
ATOM 1349 C CA . ILE A 1 177 ? 5.032 3.211 13.007 1.00 95.69 177 ILE A CA 1
ATOM 1350 C C . ILE A 1 177 ? 3.988 2.999 14.098 1.00 95.69 177 ILE A C 1
ATOM 1352 O O . ILE A 1 177 ? 3.825 3.845 14.969 1.00 95.69 177 ILE A O 1
ATOM 1356 N N . TRP A 1 178 ? 3.348 1.832 14.086 1.00 96.62 178 TRP A N 1
ATOM 1357 C CA . TRP A 1 178 ? 2.499 1.345 15.170 1.00 96.62 178 TRP A CA 1
ATOM 1358 C C . TRP A 1 178 ? 3.113 0.106 15.813 1.00 96.62 178 TRP A C 1
ATOM 1360 O O . TRP A 1 178 ? 3.603 -0.789 15.116 1.00 96.62 178 TRP A O 1
ATOM 1370 N N . SER A 1 179 ? 3.087 0.053 17.143 1.00 96.25 179 SER A N 1
ATOM 1371 C CA . SER A 1 179 ? 3.626 -1.060 17.923 1.00 96.25 179 SER A CA 1
ATOM 1372 C C . SER A 1 179 ? 2.786 -1.284 19.181 1.00 96.25 179 SER A C 1
ATOM 1374 O O . SER A 1 179 ? 2.850 -0.456 20.091 1.00 96.25 179 SER A O 1
ATOM 1376 N N . PRO A 1 180 ? 2.002 -2.374 19.263 1.00 95.00 180 PRO A N 1
ATOM 1377 C CA . PRO A 1 180 ? 1.126 -2.630 20.406 1.00 95.00 180 PRO A CA 1
ATOM 1378 C C . PRO A 1 180 ? 1.864 -3.225 21.616 1.00 95.00 180 PRO A C 1
ATOM 1380 O O . PRO A 1 180 ? 1.331 -3.263 22.719 1.00 95.00 180 PRO A O 1
ATOM 1383 N N . ASP A 1 181 ? 3.079 -3.743 21.422 1.00 94.44 181 ASP A N 1
ATOM 1384 C CA . ASP A 1 181 ? 3.859 -4.468 22.437 1.00 94.44 181 ASP A CA 1
ATOM 1385 C C . ASP A 1 181 ? 5.292 -3.916 22.605 1.00 94.44 181 ASP A C 1
ATOM 1387 O O . ASP A 1 181 ? 6.090 -4.459 23.374 1.00 94.44 181 ASP A O 1
ATOM 1391 N N . GLY A 1 182 ? 5.646 -2.859 21.865 1.00 92.12 182 GLY A N 1
ATOM 1392 C CA . GLY A 1 182 ? 6.989 -2.270 21.831 1.00 92.12 182 GLY A CA 1
ATOM 1393 C C . GLY A 1 182 ? 8.031 -3.077 21.054 1.00 92.12 182 GLY A C 1
ATOM 1394 O O . GLY A 1 182 ? 9.174 -2.637 20.936 1.00 92.12 182 GLY A O 1
ATOM 1395 N N . LYS A 1 183 ? 7.664 -4.242 20.511 1.00 93.25 183 LYS A N 1
ATOM 1396 C CA . LYS A 1 183 ? 8.568 -5.172 19.816 1.00 93.25 183 LYS A CA 1
ATOM 1397 C C . LYS A 1 183 ? 8.170 -5.358 18.357 1.00 93.25 183 LYS A C 1
ATOM 1399 O O . LYS A 1 183 ? 9.009 -5.231 17.470 1.00 93.25 183 LYS A O 1
ATOM 1404 N N . THR A 1 184 ? 6.902 -5.650 18.117 1.00 95.69 184 THR A N 1
ATOM 1405 C CA . THR A 1 184 ? 6.322 -5.893 16.804 1.00 95.69 184 THR A CA 1
ATOM 1406 C C . THR A 1 184 ? 5.922 -4.564 16.183 1.00 95.69 184 THR A C 1
ATOM 1408 O O . THR A 1 184 ? 4.948 -3.942 16.596 1.00 95.69 184 THR A O 1
ATOM 1411 N N . LYS A 1 185 ? 6.674 -4.125 15.174 1.00 96.94 185 LYS A N 1
ATOM 1412 C CA . LYS A 1 185 ? 6.438 -2.852 14.488 1.00 96.94 185 LYS A CA 1
ATOM 1413 C C . LYS A 1 185 ? 5.690 -3.073 13.180 1.00 96.94 185 LYS A C 1
ATOM 1415 O O . LYS A 1 185 ? 5.984 -4.016 12.449 1.00 96.94 185 LYS A O 1
ATOM 1420 N N . TYR A 1 186 ? 4.773 -2.171 12.867 1.00 97.62 186 TYR A N 1
ATOM 1421 C CA . TYR A 1 186 ? 4.078 -2.093 11.585 1.00 97.62 186 TYR A CA 1
ATOM 1422 C C . TYR A 1 186 ? 4.199 -0.678 11.046 1.00 97.62 186 TYR A C 1
ATOM 1424 O O . TYR A 1 186 ? 4.117 0.272 11.820 1.00 97.62 186 TYR A O 1
ATOM 1432 N N . ALA A 1 187 ? 4.339 -0.520 9.733 1.00 97.62 187 ALA A N 1
ATOM 1433 C CA . ALA A 1 187 ? 4.161 0.795 9.136 1.00 97.62 187 ALA A CA 1
ATOM 1434 C C . ALA A 1 187 ? 2.668 1.113 9.000 1.00 97.62 187 ALA A C 1
ATOM 1436 O O . ALA A 1 187 ? 1.862 0.235 8.674 1.00 97.62 187 ALA A O 1
ATOM 1437 N N . LEU A 1 188 ? 2.321 2.373 9.240 1.00 95.44 188 LEU A N 1
ATOM 1438 C CA . LEU A 1 188 ? 0.964 2.899 9.219 1.00 95.44 188 LEU A CA 1
ATOM 1439 C C . LEU A 1 188 ? 0.704 3.666 7.933 1.00 95.44 188 LEU A C 1
ATOM 1441 O O . LEU A 1 188 ? 1.435 4.599 7.598 1.00 95.44 188 LEU A O 1
ATOM 1445 N N . THR A 1 189 ? -0.398 3.331 7.279 1.00 96.38 189 THR A N 1
ATOM 1446 C CA . THR A 1 189 ? -1.038 4.218 6.313 1.00 96.38 189 THR A CA 1
ATOM 1447 C C . THR A 1 189 ? -2.284 4.804 6.947 1.00 96.38 189 THR A C 1
ATOM 1449 O O . THR A 1 189 ? -3.186 4.051 7.318 1.00 96.38 189 THR A O 1
ATOM 1452 N N . PHE A 1 190 ? -2.350 6.131 7.007 1.00 93.75 190 PHE A N 1
ATOM 1453 C CA . PHE A 1 190 ? -3.550 6.879 7.355 1.00 93.75 190 PHE A CA 1
ATOM 1454 C C . PHE A 1 190 ? -4.204 7.428 6.093 1.00 93.75 190 PHE A C 1
ATOM 1456 O O . PHE A 1 190 ? -3.545 8.025 5.244 1.00 93.75 190 PHE A O 1
ATOM 1463 N N . VAL A 1 191 ? -5.518 7.265 5.989 1.00 92.06 191 VAL A N 1
ATOM 1464 C CA . VAL A 1 191 ? -6.339 7.984 5.015 1.00 92.06 191 VAL A CA 1
ATOM 1465 C C . VAL A 1 191 ? -7.324 8.837 5.808 1.00 92.06 191 VAL A C 1
ATOM 1467 O O . VAL A 1 191 ? -8.229 8.272 6.433 1.00 92.06 191 VAL A O 1
ATOM 1470 N N . PRO A 1 192 ? -7.136 10.169 5.859 1.00 85.44 192 PRO A N 1
ATOM 1471 C CA . PRO A 1 192 ? -8.068 11.039 6.560 1.00 85.44 192 PRO A CA 1
ATOM 1472 C C . PRO A 1 192 ? -9.452 10.954 5.913 1.00 85.44 192 PRO A C 1
ATOM 1474 O O . PRO A 1 192 ? -9.564 10.819 4.693 1.00 85.44 192 PRO A O 1
ATOM 1477 N N . LEU A 1 193 ? -10.494 11.024 6.741 1.00 86.19 193 LEU A N 1
ATOM 1478 C CA . LEU A 1 193 ? -11.872 11.115 6.284 1.00 86.19 193 LEU A CA 1
ATOM 1479 C C . LEU A 1 193 ? -12.518 12.397 6.786 1.00 86.19 193 LEU A C 1
ATOM 1481 O O . LEU A 1 193 ? -12.608 12.665 7.981 1.00 86.19 193 LEU A O 1
ATOM 1485 N N . ASP A 1 194 ? -13.044 13.137 5.831 1.00 79.50 194 ASP A N 1
ATOM 1486 C CA . ASP A 1 194 ? -13.880 14.320 5.970 1.00 79.50 194 ASP A CA 1
ATOM 1487 C C . ASP A 1 194 ? -15.381 13.986 5.832 1.00 79.50 194 ASP A C 1
ATOM 1489 O O . ASP A 1 194 ? -16.236 14.872 5.833 1.00 79.50 194 ASP A O 1
ATOM 1493 N N . ALA A 1 195 ? -15.720 12.692 5.768 1.00 83.19 195 ALA A N 1
ATOM 1494 C CA . ALA A 1 195 ? -17.084 12.182 5.702 1.00 83.19 195 ALA A CA 1
ATOM 1495 C C . ALA A 1 195 ? -17.356 11.123 6.781 1.00 83.19 195 ALA A C 1
ATOM 1497 O O . ALA A 1 195 ? -16.523 10.262 7.062 1.00 83.19 195 ALA A O 1
ATOM 1498 N N . SER A 1 196 ? -18.579 11.127 7.318 1.00 90.94 196 SER A N 1
ATOM 1499 C CA . SER A 1 196 ? -19.041 10.144 8.308 1.00 90.94 196 SER A CA 1
ATOM 1500 C C . SER A 1 196 ? -19.436 8.792 7.704 1.00 90.94 196 SER A C 1
ATOM 1502 O O . SER A 1 196 ? -19.841 7.885 8.425 1.00 90.94 196 SER A O 1
ATOM 1504 N N . ALA A 1 197 ? -19.351 8.629 6.385 1.00 95.00 197 ALA A N 1
ATOM 1505 C CA . ALA A 1 197 ? -19.634 7.381 5.693 1.00 95.00 197 ALA A CA 1
ATOM 1506 C C . ALA A 1 197 ? -18.858 7.308 4.381 1.00 95.00 197 ALA A C 1
ATOM 1508 O O . ALA A 1 197 ? -18.597 8.331 3.748 1.00 95.00 197 ALA A O 1
ATOM 1509 N N . GLY A 1 198 ? -18.532 6.098 3.935 1.00 95.62 198 GLY A N 1
ATOM 1510 C CA . GLY A 1 198 ? -17.827 5.934 2.673 1.00 95.62 198 GLY A CA 1
ATOM 1511 C C . GLY A 1 198 ? -17.498 4.496 2.318 1.00 95.62 198 GLY A C 1
ATOM 1512 O O . GLY A 1 198 ? -17.871 3.543 3.005 1.00 95.62 198 GLY A O 1
ATOM 1513 N N . THR A 1 199 ? -16.778 4.362 1.208 1.00 96.56 199 THR A N 1
ATOM 1514 C CA . THR A 1 199 ? -16.202 3.102 0.743 1.00 96.56 199 THR A CA 1
ATOM 1515 C C . THR A 1 199 ? -14.726 3.288 0.447 1.00 96.56 199 THR A C 1
ATOM 1517 O O . THR A 1 199 ? -14.351 4.264 -0.200 1.00 96.56 199 THR A O 1
ATOM 1520 N N . TRP A 1 200 ? -13.904 2.327 0.846 1.00 96.88 200 TRP A N 1
ATOM 1521 C CA . TRP A 1 200 ? -12.460 2.385 0.682 1.00 96.88 200 TRP A CA 1
ATOM 1522 C C . TRP A 1 200 ? -11.907 1.060 0.165 1.00 96.88 200 TRP A C 1
ATOM 1524 O O . TRP A 1 200 ? -12.158 0.001 0.742 1.00 96.88 200 TRP A O 1
ATOM 1534 N N . ALA A 1 201 ? -11.161 1.109 -0.938 1.00 96.88 201 ALA A N 1
ATOM 1535 C CA . ALA A 1 201 ? -10.410 -0.035 -1.437 1.00 96.88 201 ALA A CA 1
ATOM 1536 C C . ALA A 1 201 ? -9.022 -0.055 -0.789 1.00 96.88 201 ALA A C 1
ATOM 1538 O O . ALA A 1 201 ? -8.270 0.910 -0.918 1.00 96.88 201 ALA A O 1
ATOM 1539 N N . PHE A 1 202 ? -8.666 -1.164 -0.144 1.00 97.56 202 PHE A N 1
ATOM 1540 C CA . PHE A 1 202 ? -7.440 -1.262 0.650 1.00 97.56 202 PHE A CA 1
ATOM 1541 C C . PHE A 1 202 ? -6.627 -2.520 0.327 1.00 97.56 202 PHE A C 1
ATOM 1543 O O . PHE A 1 202 ? -7.158 -3.527 -0.163 1.00 97.56 202 PHE A O 1
ATOM 1550 N N . ALA A 1 203 ? -5.329 -2.441 0.622 1.00 97.88 203 ALA A N 1
ATOM 1551 C CA . ALA A 1 203 ? -4.428 -3.579 0.719 1.00 97.88 203 ALA A CA 1
ATOM 1552 C C . ALA A 1 203 ? -3.503 -3.409 1.934 1.00 97.88 203 ALA A C 1
ATOM 1554 O O . ALA A 1 203 ? -2.902 -2.347 2.099 1.00 97.88 203 ALA A O 1
ATOM 1555 N N . GLY A 1 204 ? -3.391 -4.447 2.764 1.00 98.12 204 GLY A N 1
ATOM 1556 C CA . GLY A 1 204 ? -2.569 -4.431 3.977 1.00 98.12 204 GLY A CA 1
ATOM 1557 C C . GLY A 1 204 ? -2.700 -5.670 4.842 1.00 98.12 204 GLY A C 1
ATOM 1558 O O . GLY A 1 204 ? -3.539 -6.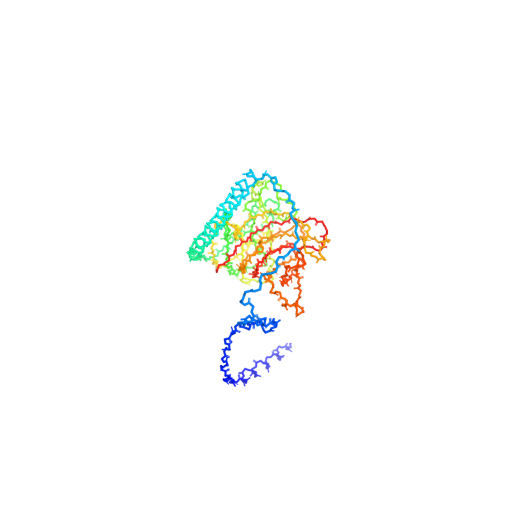529 4.589 1.00 98.12 204 GLY A O 1
ATOM 1559 N N . ASN A 1 205 ? -1.875 -5.758 5.878 1.00 98.19 205 ASN A N 1
ATOM 1560 C CA . ASN A 1 205 ? -1.868 -6.853 6.849 1.00 98.19 205 ASN A CA 1
ATOM 1561 C C . ASN A 1 205 ? -2.897 -6.677 7.968 1.00 98.19 205 ASN A C 1
ATOM 1563 O O . ASN A 1 205 ? -3.158 -7.629 8.693 1.00 98.19 205 ASN A O 1
ATOM 1567 N N . ALA A 1 206 ? -3.482 -5.488 8.122 1.00 98.19 206 ALA A N 1
ATOM 1568 C CA . ALA A 1 206 ? -4.589 -5.213 9.037 1.00 98.19 206 ALA A CA 1
ATOM 1569 C C . ALA A 1 206 ? -5.456 -4.074 8.489 1.00 98.19 206 ALA A C 1
ATOM 1571 O O . ALA A 1 206 ? -4.987 -3.282 7.673 1.00 98.19 206 ALA A O 1
ATOM 1572 N N . LEU A 1 207 ? -6.693 -3.975 8.974 1.00 98.44 207 LEU A N 1
ATOM 1573 C CA . LEU A 1 207 ? -7.615 -2.877 8.683 1.00 98.44 207 LEU A CA 1
ATOM 1574 C C . LEU A 1 207 ? -8.195 -2.355 9.995 1.00 98.44 207 LEU A C 1
ATOM 1576 O O . LEU A 1 207 ? -8.767 -3.131 10.765 1.00 98.44 207 LEU A O 1
ATOM 1580 N N . ALA A 1 208 ? -8.110 -1.050 10.217 1.00 98.12 208 ALA A N 1
ATOM 1581 C CA . ALA A 1 208 ? -8.682 -0.400 11.384 1.00 98.12 208 ALA A CA 1
ATOM 1582 C C . ALA A 1 208 ? -9.260 0.980 11.043 1.00 98.12 208 ALA A C 1
ATOM 1584 O O . ALA A 1 208 ? -9.050 1.524 9.957 1.00 98.12 208 ALA A O 1
ATOM 1585 N N . VAL A 1 209 ? -10.005 1.529 11.994 1.00 97.88 209 VAL A N 1
ATOM 1586 C CA . VAL A 1 209 ? -10.449 2.923 12.015 1.00 97.88 209 VAL A CA 1
ATOM 1587 C C . VAL A 1 209 ? -9.871 3.561 13.272 1.00 97.88 209 VAL A C 1
ATOM 1589 O O . VAL A 1 209 ? -9.849 2.914 14.317 1.00 97.88 209 VAL A O 1
ATOM 1592 N N . HIS A 1 210 ? -9.386 4.792 13.172 1.00 96.69 210 HIS A N 1
ATOM 1593 C CA . HIS A 1 210 ? -8.654 5.492 14.226 1.00 96.69 210 HIS A CA 1
ATOM 1594 C C . HIS A 1 210 ? -9.181 6.920 14.390 1.00 96.69 210 HIS A C 1
ATOM 1596 O O . HIS A 1 210 ? -9.543 7.554 13.403 1.00 96.69 210 HIS A O 1
ATOM 1602 N N . THR A 1 211 ? -9.176 7.459 15.604 1.00 95.12 211 THR A N 1
ATOM 1603 C CA . THR A 1 211 ? -9.304 8.903 15.848 1.00 95.12 211 THR A CA 1
ATOM 1604 C C . THR A 1 211 ? -8.257 9.329 16.865 1.00 95.12 211 THR A C 1
ATOM 1606 O O . THR A 1 211 ? -7.885 8.550 17.738 1.00 95.12 211 THR A O 1
ATOM 1609 N N . MET A 1 212 ? -7.785 10.569 16.748 1.00 94.06 212 MET A N 1
ATOM 1610 C CA . MET A 1 212 ? -6.864 11.173 17.719 1.00 94.06 212 MET A CA 1
ATOM 1611 C C . MET A 1 212 ? -7.587 11.680 18.976 1.00 94.06 212 MET A C 1
ATOM 1613 O O . MET A 1 212 ? -6.946 12.216 19.873 1.00 94.06 212 MET A O 1
ATOM 1617 N N . ASN A 1 213 ? -8.915 11.551 19.024 1.00 94.12 213 ASN A N 1
ATOM 1618 C CA . ASN A 1 213 ? -9.719 11.911 20.182 1.00 94.12 213 ASN A CA 1
ATOM 1619 C C . ASN A 1 213 ? -9.685 10.795 21.234 1.00 94.12 213 ASN A C 1
ATOM 1621 O O . ASN A 1 213 ? -9.591 9.613 20.901 1.00 94.12 213 ASN A O 1
ATOM 1625 N N . GLU A 1 214 ? -9.825 11.180 22.502 1.00 95.94 214 GLU A N 1
ATOM 1626 C CA . GLU A 1 214 ? -9.864 10.243 23.631 1.00 95.94 214 GLU A CA 1
ATOM 1627 C C . GLU A 1 214 ? -11.231 9.558 23.782 1.00 95.94 214 GLU A C 1
ATOM 1629 O O . GLU A 1 214 ? -11.310 8.450 24.317 1.00 95.94 214 GLU A O 1
ATOM 1634 N N . ASP A 1 215 ? -12.301 10.198 23.304 1.00 96.44 215 ASP A N 1
ATOM 1635 C CA . ASP A 1 215 ? -13.671 9.705 23.432 1.00 96.44 215 ASP A CA 1
ATOM 1636 C C . ASP A 1 215 ? -13.953 8.545 22.457 1.00 96.44 215 ASP A C 1
ATOM 1638 O O . ASP A 1 215 ? -13.637 8.646 21.269 1.00 96.44 215 ASP A O 1
ATOM 1642 N N . PRO A 1 216 ? -14.574 7.437 22.911 1.00 97.81 216 PRO A N 1
ATOM 1643 C CA . PRO A 1 216 ? -14.903 6.326 22.030 1.00 97.81 216 PRO A CA 1
ATOM 1644 C C . PRO A 1 216 ? -15.884 6.699 20.913 1.00 97.81 216 PRO A C 1
ATOM 1646 O O . PRO A 1 216 ? -16.928 7.308 21.151 1.00 97.81 216 PRO A O 1
ATOM 1649 N N . PHE A 1 217 ? -15.623 6.183 19.714 1.00 97.50 217 PHE A N 1
ATOM 1650 C CA . PHE A 1 217 ? -16.507 6.283 18.559 1.00 97.50 217 PHE A CA 1
ATOM 1651 C C . PHE A 1 217 ? -17.091 4.925 18.181 1.00 97.50 217 PHE A C 1
ATOM 1653 O O . PHE A 1 217 ? -16.634 3.871 18.616 1.00 97.50 217 PHE A O 1
ATOM 1660 N N . THR A 1 218 ? -18.122 4.927 17.343 1.00 98.31 218 THR A N 1
ATOM 1661 C CA . THR A 1 218 ? -18.732 3.701 16.820 1.00 98.31 218 THR A CA 1
ATOM 1662 C C . THR A 1 218 ? -18.624 3.649 15.303 1.00 98.31 218 THR A C 1
ATOM 1664 O O . THR A 1 218 ? -18.874 4.637 14.616 1.00 98.31 218 THR A O 1
ATOM 1667 N N . VAL A 1 219 ? -18.292 2.468 14.782 1.00 98.31 219 VAL A N 1
ATOM 1668 C CA . VAL A 1 219 ? -18.242 2.152 13.352 1.00 98.31 219 VAL A CA 1
ATOM 1669 C C . VAL A 1 219 ? -19.250 1.059 13.058 1.00 98.31 219 VAL A C 1
ATOM 1671 O O . VAL A 1 219 ? -19.150 -0.032 13.612 1.00 98.31 219 VAL A O 1
ATOM 1674 N N . SER A 1 220 ? -20.179 1.311 12.141 1.00 98.56 220 SER A N 1
ATOM 1675 C CA . SER A 1 220 ? -20.970 0.251 11.504 1.00 98.56 220 SER A CA 1
ATOM 1676 C C . SER A 1 220 ? -20.413 -0.007 10.113 1.00 98.56 220 SER A C 1
ATOM 1678 O O . SER A 1 220 ? -20.191 0.940 9.362 1.00 98.56 220 SER A O 1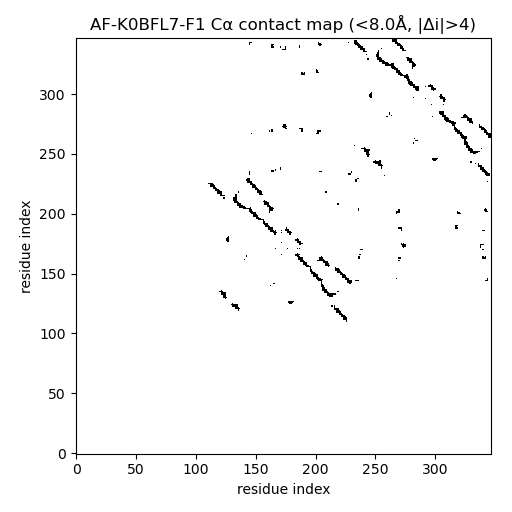
ATOM 1680 N N . TYR A 1 221 ? -20.145 -1.264 9.769 1.00 98.50 221 TYR A N 1
ATOM 1681 C CA . TYR A 1 221 ? -19.391 -1.596 8.567 1.00 98.50 221 TYR A CA 1
ATOM 1682 C C . TYR A 1 221 ? -19.845 -2.866 7.852 1.00 98.50 221 TYR A C 1
ATOM 1684 O O . TYR A 1 221 ? -20.482 -3.761 8.409 1.00 98.50 221 TYR A O 1
ATOM 1692 N N . SER A 1 222 ? -19.433 -2.946 6.590 1.00 98.44 222 SER A N 1
ATOM 1693 C CA . SER A 1 222 ? -19.361 -4.152 5.774 1.00 98.44 222 SER A CA 1
ATOM 1694 C C . SER A 1 222 ? -17.991 -4.205 5.102 1.00 98.44 222 SER A C 1
ATOM 1696 O O . SER A 1 222 ? -17.596 -3.270 4.411 1.00 98.44 222 SER A O 1
ATOM 1698 N N . VAL A 1 223 ? -17.252 -5.296 5.281 1.00 98.25 223 VAL A N 1
ATOM 1699 C CA . VAL A 1 223 ? -15.954 -5.519 4.641 1.00 98.25 223 VAL A CA 1
ATOM 1700 C C . VAL A 1 223 ? -16.014 -6.774 3.785 1.00 98.25 223 VAL A C 1
ATOM 1702 O O . VAL A 1 223 ? -16.345 -7.856 4.267 1.00 98.25 223 VAL A O 1
ATOM 1705 N N . ALA A 1 224 ? -15.691 -6.624 2.503 1.00 96.94 224 ALA A N 1
ATOM 1706 C CA . ALA A 1 224 ? -15.564 -7.724 1.557 1.00 96.94 224 ALA A CA 1
ATOM 1707 C C . ALA A 1 224 ? -14.098 -7.842 1.140 1.00 96.94 224 ALA A C 1
ATOM 1709 O O . ALA A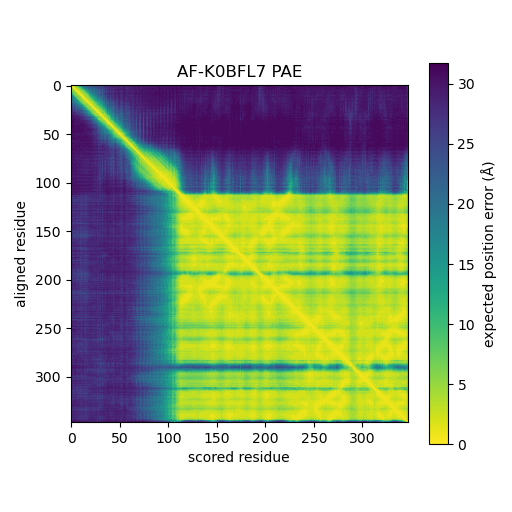 1 224 ? -13.571 -6.949 0.472 1.00 96.94 224 ALA A O 1
ATOM 1710 N N . TYR A 1 225 ? -13.433 -8.930 1.524 1.00 95.94 225 TYR A N 1
ATOM 1711 C CA . TYR A 1 225 ? -11.986 -9.062 1.373 1.00 95.94 225 TYR A CA 1
ATOM 1712 C C . TYR A 1 225 ? -11.541 -10.468 0.961 1.00 95.94 225 TYR A C 1
ATOM 1714 O O . TYR A 1 225 ? -12.290 -11.442 1.030 1.00 95.94 225 TYR A O 1
ATOM 1722 N N . ARG A 1 226 ? -10.287 -10.565 0.518 1.00 93.69 226 ARG A N 1
ATOM 1723 C CA . ARG A 1 226 ? -9.540 -11.816 0.366 1.00 93.69 226 ARG A CA 1
ATOM 1724 C C . ARG A 1 226 ? -8.257 -11.729 1.173 1.00 93.69 226 ARG A C 1
ATOM 1726 O O . ARG A 1 226 ? -7.555 -10.727 1.07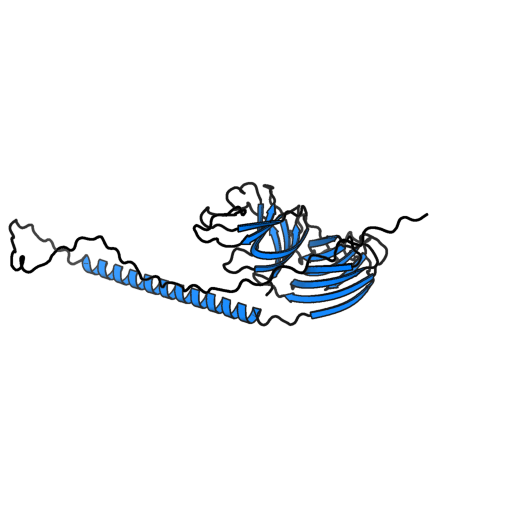7 1.00 93.69 226 ARG A O 1
ATOM 1733 N N . GLU A 1 227 ? -7.945 -12.792 1.898 1.00 93.31 227 GLU A N 1
ATOM 1734 C CA . GLU A 1 227 ? -6.599 -13.038 2.413 1.00 93.31 227 GLU A CA 1
ATOM 1735 C C . GLU A 1 227 ? -5.750 -13.657 1.313 1.00 93.31 227 GLU A C 1
ATOM 1737 O O . GLU A 1 227 ? -6.142 -14.641 0.678 1.00 93.31 227 GLU A O 1
ATOM 1742 N N . ARG A 1 228 ? -4.590 -13.063 1.058 1.00 91.50 228 ARG A N 1
ATOM 1743 C CA . ARG A 1 228 ? -3.706 -13.471 -0.025 1.00 91.50 228 ARG A CA 1
ATOM 1744 C C . ARG A 1 228 ? -2.347 -13.830 0.553 1.00 91.50 228 ARG A C 1
ATOM 1746 O O . ARG A 1 228 ? -1.683 -12.994 1.161 1.00 91.50 228 ARG A O 1
ATOM 1753 N N . THR A 1 229 ? -1.955 -15.084 0.358 1.00 92.81 229 THR A N 1
ATOM 1754 C CA . THR A 1 229 ? -0.598 -15.549 0.651 1.00 92.81 229 THR A CA 1
ATOM 1755 C C . THR A 1 229 ? 0.408 -14.772 -0.192 1.00 92.81 229 THR A C 1
ATOM 1757 O O . THR A 1 229 ? 0.115 -14.414 -1.336 1.00 92.81 229 THR A O 1
ATOM 1760 N N . LEU A 1 230 ? 1.581 -14.520 0.386 1.00 93.62 230 LEU A N 1
ATOM 1761 C CA . LEU A 1 230 ? 2.656 -13.787 -0.269 1.00 93.62 230 LEU A CA 1
ATOM 1762 C C . LEU A 1 230 ? 3.141 -14.500 -1.542 1.00 93.62 230 LEU A C 1
ATOM 1764 O O . LEU A 1 230 ? 3.188 -15.729 -1.609 1.00 93.62 230 LEU A O 1
ATOM 1768 N N . SER A 1 231 ? 3.472 -13.709 -2.559 1.00 93.88 231 SER A N 1
ATOM 1769 C CA . SER A 1 231 ? 3.979 -14.125 -3.872 1.00 93.88 231 SER A CA 1
ATOM 1770 C C . SER A 1 231 ? 4.619 -12.927 -4.586 1.00 93.88 231 SER A C 1
ATOM 1772 O O . SER A 1 231 ? 4.574 -11.802 -4.092 1.00 93.88 231 SER A O 1
ATOM 1774 N N . ASP A 1 232 ? 5.129 -13.119 -5.801 1.00 91.88 232 ASP A N 1
ATOM 1775 C CA . ASP A 1 232 ? 5.728 -12.033 -6.592 1.00 91.88 232 ASP A CA 1
ATOM 1776 C C . ASP A 1 232 ? 4.759 -10.882 -6.917 1.00 91.88 232 ASP A C 1
ATOM 1778 O O . ASP A 1 232 ? 5.195 -9.781 -7.254 1.00 91.88 232 ASP A O 1
ATOM 1782 N N . THR A 1 233 ? 3.447 -11.106 -6.808 1.00 94.00 233 THR A N 1
ATOM 1783 C CA . THR A 1 233 ? 2.405 -10.106 -7.093 1.00 94.00 233 THR A CA 1
ATOM 1784 C C . THR A 1 233 ? 1.475 -9.831 -5.904 1.00 94.00 233 THR A C 1
ATOM 1786 O O . THR A 1 233 ? 0.470 -9.118 -6.039 1.00 94.00 233 THR A O 1
ATOM 1789 N N . VAL A 1 234 ? 1.814 -10.387 -4.735 1.00 96.38 234 VAL A N 1
ATOM 1790 C CA . VAL A 1 234 ? 1.172 -10.138 -3.441 1.00 96.38 234 VAL A CA 1
ATOM 1791 C C . VAL A 1 234 ? 2.272 -10.011 -2.392 1.00 96.38 234 VAL A C 1
ATOM 1793 O O . VAL A 1 234 ? 2.840 -11.017 -1.979 1.00 96.38 234 VAL A O 1
ATOM 1796 N N . LYS A 1 235 ? 2.576 -8.796 -1.947 1.00 97.06 235 LYS A N 1
ATOM 1797 C CA . LYS A 1 235 ? 3.719 -8.537 -1.062 1.00 97.06 235 LYS A CA 1
ATOM 1798 C C . LYS A 1 235 ? 3.323 -7.656 0.105 1.00 97.06 235 LYS A C 1
ATOM 1800 O O . LYS A 1 235 ? 2.419 -6.835 -0.033 1.00 97.06 235 LYS A O 1
ATOM 1805 N N . SER A 1 236 ? 4.043 -7.796 1.211 1.00 97.50 236 SER A N 1
ATOM 1806 C CA . SER A 1 236 ? 4.148 -6.749 2.218 1.00 97.50 236 SER A CA 1
ATOM 1807 C C . SER A 1 236 ? 5.595 -6.619 2.658 1.00 97.50 236 SER A C 1
ATOM 1809 O O . SER A 1 236 ? 6.141 -7.549 3.248 1.00 97.50 236 SER A O 1
ATOM 1811 N N . GLU A 1 237 ? 6.226 -5.503 2.321 1.00 97.00 237 GLU A N 1
ATOM 1812 C CA . GLU A 1 237 ? 7.674 -5.327 2.429 1.00 97.00 237 GLU A CA 1
ATOM 1813 C C . GLU A 1 237 ? 8.027 -3.868 2.709 1.00 97.00 237 GLU A C 1
ATOM 1815 O O . GLU A 1 237 ? 7.225 -2.964 2.465 1.00 97.00 237 GLU A O 1
ATOM 1820 N N . THR A 1 238 ? 9.265 -3.654 3.147 1.00 97.88 238 THR A N 1
ATOM 1821 C CA . THR A 1 238 ? 9.904 -2.341 3.164 1.00 97.88 238 THR A CA 1
ATOM 1822 C C . THR A 1 238 ? 11.084 -2.340 2.209 1.00 97.88 238 THR A C 1
ATOM 1824 O O . THR A 1 238 ? 11.933 -3.231 2.262 1.00 97.88 238 THR A O 1
ATOM 1827 N N . ILE A 1 239 ? 11.149 -1.334 1.341 1.00 97.50 239 ILE A N 1
ATOM 1828 C CA . ILE A 1 239 ? 12.249 -1.147 0.394 1.00 97.50 239 ILE A CA 1
ATOM 1829 C C . ILE A 1 239 ? 12.784 0.281 0.459 1.00 97.50 239 ILE A C 1
ATOM 1831 O O . ILE A 1 239 ? 12.065 1.218 0.806 1.00 97.50 239 ILE A O 1
ATOM 1835 N N . THR A 1 240 ? 14.054 0.436 0.100 1.00 97.69 240 THR A N 1
ATOM 1836 C CA . THR A 1 240 ? 14.678 1.738 -0.145 1.00 97.69 240 THR A CA 1
ATOM 1837 C C . THR A 1 240 ? 14.673 2.000 -1.644 1.00 97.69 240 THR A C 1
ATOM 1839 O O . THR A 1 240 ? 14.954 1.090 -2.427 1.00 97.69 240 THR A O 1
ATOM 1842 N N . SER A 1 241 ? 14.356 3.225 -2.047 1.00 98.12 241 SER A N 1
ATOM 1843 C CA . SER A 1 241 ? 14.457 3.643 -3.440 1.00 98.12 241 SER A CA 1
ATOM 1844 C C . SER A 1 241 ? 15.903 3.606 -3.938 1.00 98.12 241 SER A C 1
ATOM 1846 O O . SER A 1 241 ? 16.862 3.649 -3.164 1.00 98.12 241 SER A O 1
ATOM 1848 N N . THR A 1 242 ? 16.057 3.570 -5.253 1.00 98.19 242 THR A N 1
ATOM 1849 C CA . THR A 1 242 ? 17.336 3.789 -5.932 1.00 98.19 242 THR A CA 1
ATOM 1850 C C . THR A 1 242 ? 17.196 4.937 -6.915 1.00 98.19 242 THR A C 1
ATOM 1852 O O . THR A 1 242 ? 16.079 5.343 -7.220 1.00 98.19 242 THR A O 1
ATOM 1855 N N . GLN A 1 243 ? 18.312 5.431 -7.451 1.00 98.31 243 GLN A N 1
ATOM 1856 C CA . GLN A 1 243 ? 18.286 6.398 -8.548 1.00 98.31 243 GLN A CA 1
ATOM 1857 C C . GLN A 1 243 ? 17.357 5.901 -9.669 1.00 98.31 243 GLN A C 1
ATOM 1859 O O . GLN A 1 243 ? 17.413 4.718 -10.027 1.00 98.31 243 GLN A O 1
ATOM 1864 N N . ASP A 1 244 ? 16.484 6.773 -10.179 1.00 97.62 244 ASP A N 1
ATOM 1865 C CA . ASP A 1 244 ? 15.572 6.422 -11.271 1.00 97.62 244 ASP A CA 1
ATOM 1866 C C . ASP A 1 244 ? 16.399 6.086 -12.526 1.00 97.62 244 ASP A C 1
ATOM 1868 O O . ASP A 1 244 ? 17.183 6.921 -12.985 1.00 97.62 244 ASP A O 1
ATOM 1872 N N . PRO A 1 245 ? 16.274 4.867 -13.091 1.00 95.62 245 PRO A N 1
ATOM 1873 C CA . PRO A 1 245 ? 17.029 4.503 -14.282 1.00 95.62 245 PRO A CA 1
ATOM 1874 C C . PRO A 1 245 ? 16.483 5.156 -15.563 1.00 95.62 245 PRO A C 1
ATOM 1876 O O . PRO A 1 245 ? 17.056 4.949 -16.631 1.00 95.62 245 PRO A O 1
ATOM 1879 N N . GLY A 1 246 ? 15.379 5.904 -15.489 1.00 95.25 246 GLY A N 1
ATOM 1880 C CA . GLY A 1 246 ? 14.801 6.646 -16.600 1.00 95.25 246 GLY A CA 1
ATOM 1881 C C . GLY A 1 246 ? 15.727 7.733 -17.139 1.00 95.25 246 GLY A C 1
ATOM 1882 O O . GLY A 1 246 ? 16.242 8.558 -16.387 1.00 95.25 246 GLY A O 1
ATOM 1883 N N . GLN A 1 247 ? 15.893 7.785 -18.460 1.00 94.38 247 GLN A N 1
ATOM 1884 C CA . GLN A 1 247 ? 16.625 8.876 -19.107 1.00 94.38 247 GLN A CA 1
ATOM 1885 C C . GLN A 1 247 ? 15.946 10.222 -18.828 1.00 94.38 247 GLN A C 1
ATOM 1887 O O . GLN A 1 247 ? 14.746 10.372 -19.066 1.00 94.38 247 GLN A O 1
ATOM 1892 N N . GLY A 1 248 ? 16.716 11.200 -18.349 1.00 92.44 248 GLY A N 1
ATOM 1893 C CA . GLY A 1 248 ? 16.216 12.504 -17.907 1.00 92.44 248 GLY A CA 1
ATOM 1894 C C . GLY A 1 248 ? 15.702 12.542 -16.462 1.00 92.44 248 GLY A C 1
ATOM 1895 O O . GLY A 1 248 ? 15.255 13.598 -16.019 1.00 92.44 248 GLY A O 1
ATOM 1896 N N . HIS A 1 249 ? 15.745 11.420 -15.735 1.00 93.25 249 HIS A N 1
ATOM 1897 C CA . HIS A 1 249 ? 15.346 11.303 -14.327 1.00 93.25 249 HIS A CA 1
ATOM 1898 C C . HIS A 1 249 ? 16.550 11.025 -13.409 1.00 93.25 249 HIS A C 1
ATOM 1900 O O . HIS A 1 249 ? 16.402 10.550 -12.287 1.00 93.25 249 HIS A O 1
ATOM 1906 N N . GLU A 1 250 ? 17.769 11.343 -13.848 1.00 94.25 250 GLU A N 1
ATOM 1907 C CA . GLU A 1 250 ? 19.000 10.950 -13.157 1.00 94.25 250 GLU A CA 1
ATOM 1908 C C . GLU A 1 250 ? 19.143 11.580 -11.760 1.00 94.25 250 GLU A C 1
ATOM 1910 O O . GLU A 1 250 ? 19.882 11.061 -10.930 1.00 94.25 250 GLU A O 1
ATOM 1915 N N . ASN A 1 251 ? 18.442 12.674 -11.469 1.00 96.31 251 ASN A N 1
ATOM 1916 C CA . ASN A 1 251 ? 18.457 13.312 -10.147 1.00 96.31 251 ASN A CA 1
ATOM 1917 C C . ASN A 1 251 ? 17.259 12.911 -9.274 1.00 96.31 251 ASN A C 1
ATOM 1919 O O . ASN A 1 251 ? 16.994 13.563 -8.270 1.00 96.31 251 ASN A O 1
ATOM 1923 N N . HIS A 1 252 ? 16.504 11.891 -9.676 1.00 97.38 252 HIS A N 1
ATOM 1924 C CA . HIS A 1 252 ? 15.306 11.427 -8.986 1.00 97.38 252 HIS A CA 1
ATOM 1925 C C . HIS A 1 252 ? 15.532 10.047 -8.371 1.00 97.38 252 HIS A C 1
ATOM 1927 O O . HIS A 1 252 ? 16.508 9.349 -8.673 1.00 97.38 252 HIS A O 1
ATOM 1933 N N . GLN A 1 253 ? 14.591 9.619 -7.535 1.00 98.31 253 GLN A N 1
ATOM 1934 C CA . GLN A 1 253 ? 14.596 8.286 -6.949 1.00 98.31 253 GLN A CA 1
ATOM 1935 C C . GLN A 1 253 ? 13.315 7.529 -7.288 1.00 98.31 253 GLN A C 1
ATOM 1937 O O . GLN A 1 253 ? 12.221 8.091 -7.338 1.00 98.31 253 GLN A O 1
ATOM 1942 N N . LEU A 1 254 ? 13.461 6.220 -7.468 1.00 98.12 254 LEU A N 1
ATOM 1943 C CA . LEU A 1 254 ? 12.411 5.292 -7.847 1.00 98.12 254 LEU A CA 1
ATOM 1944 C C . LEU A 1 254 ? 12.472 4.038 -6.966 1.00 98.12 254 LEU A C 1
ATOM 1946 O O . LEU A 1 254 ? 13.520 3.416 -6.793 1.00 98.12 254 LEU A O 1
ATOM 1950 N N . ALA A 1 255 ? 11.325 3.634 -6.436 1.00 98.06 255 ALA A N 1
ATOM 1951 C CA . ALA A 1 255 ? 11.125 2.380 -5.725 1.00 98.06 255 ALA A CA 1
ATOM 1952 C C . ALA A 1 255 ? 10.171 1.498 -6.544 1.00 98.06 255 ALA A C 1
ATOM 1954 O O . ALA A 1 255 ? 8.960 1.727 -6.569 1.00 98.06 255 ALA A O 1
ATOM 1955 N N . ILE A 1 256 ? 10.712 0.502 -7.253 1.00 97.81 256 ILE A N 1
ATOM 1956 C CA . ILE A 1 256 ? 9.916 -0.409 -8.089 1.00 97.81 256 ILE A CA 1
ATOM 1957 C C . ILE A 1 256 ? 9.215 -1.437 -7.196 1.00 97.81 256 ILE A C 1
ATOM 1959 O O . ILE A 1 256 ? 9.859 -2.281 -6.579 1.00 97.81 256 ILE A O 1
ATOM 1963 N N . ILE A 1 257 ? 7.884 -1.394 -7.180 1.00 98.31 257 ILE A N 1
ATOM 1964 C CA . ILE A 1 257 ? 7.031 -2.294 -6.394 1.00 98.31 257 ILE A CA 1
ATOM 1965 C C . ILE A 1 257 ? 6.692 -3.556 -7.190 1.00 98.31 257 ILE A C 1
ATOM 1967 O O . ILE A 1 257 ? 6.850 -4.683 -6.710 1.00 98.31 257 ILE A O 1
ATOM 1971 N N . LEU A 1 258 ? 6.244 -3.365 -8.434 1.00 97.75 258 LEU A N 1
ATOM 1972 C CA . LEU A 1 258 ? 6.015 -4.438 -9.397 1.00 97.75 258 LEU A CA 1
ATOM 1973 C C . LEU A 1 258 ? 6.857 -4.173 -10.645 1.00 97.75 258 LEU A C 1
ATOM 1975 O O . LEU A 1 258 ? 6.669 -3.133 -11.285 1.00 97.75 258 LEU A O 1
ATOM 1979 N N . PRO A 1 259 ? 7.766 -5.091 -11.011 1.00 96.00 259 PRO A N 1
ATOM 1980 C CA . PRO A 1 259 ? 8.646 -4.898 -12.152 1.00 96.00 259 PRO A CA 1
ATOM 1981 C C . PRO A 1 259 ? 7.878 -5.009 -13.477 1.00 96.00 259 PRO A C 1
ATOM 1983 O O . PRO A 1 259 ? 6.841 -5.683 -13.519 1.00 96.00 259 PRO A O 1
ATOM 1986 N N . PRO A 1 260 ? 8.402 -4.423 -14.571 1.00 93.31 260 PRO A N 1
ATOM 1987 C CA . PRO A 1 260 ? 7.815 -4.541 -15.900 1.00 93.31 260 PRO A CA 1
ATOM 1988 C C . PRO A 1 260 ? 7.550 -5.992 -16.312 1.00 93.31 260 PRO A C 1
ATOM 1990 O O . PRO A 1 260 ? 8.429 -6.849 -16.216 1.00 93.31 260 PRO A O 1
ATOM 1993 N N . ARG A 1 261 ? 6.349 -6.266 -16.831 1.00 92.69 261 ARG A N 1
ATOM 1994 C CA . ARG A 1 261 ? 6.006 -7.548 -17.466 1.00 92.69 261 ARG A CA 1
ATOM 1995 C C . ARG A 1 261 ? 5.093 -7.349 -18.690 1.00 92.69 261 ARG A C 1
ATOM 1997 O O . ARG A 1 261 ? 4.454 -6.304 -18.798 1.00 92.69 261 ARG A O 1
ATOM 2004 N N . PRO A 1 262 ? 4.946 -8.351 -19.581 1.00 87.69 262 PRO A N 1
ATOM 2005 C CA . PRO A 1 262 ? 4.131 -8.211 -20.796 1.00 87.69 262 PRO A CA 1
ATOM 2006 C C . PRO A 1 262 ? 2.642 -7.920 -20.557 1.00 87.69 262 PRO A C 1
ATOM 2008 O O . PRO A 1 262 ? 2.014 -7.234 -21.358 1.00 87.69 262 PRO A O 1
ATOM 2011 N N . TYR A 1 263 ? 2.068 -8.426 -19.464 1.00 89.69 263 TYR A N 1
ATOM 2012 C CA . TYR A 1 263 ? 0.652 -8.247 -19.135 1.00 89.69 263 TYR A CA 1
ATOM 2013 C C . TYR A 1 263 ? 0.476 -7.227 -18.015 1.00 89.69 263 TYR A C 1
ATOM 2015 O O . TYR A 1 263 ? 1.182 -7.291 -17.011 1.00 89.69 263 TYR A O 1
ATOM 2023 N N . ALA A 1 264 ? -0.496 -6.327 -18.130 1.00 92.75 264 ALA A N 1
ATOM 2024 C CA . ALA A 1 264 ? -0.752 -5.367 -17.065 1.00 92.75 264 ALA A CA 1
ATOM 2025 C C . ALA A 1 264 ? -1.055 -6.086 -15.738 1.00 92.75 264 ALA A C 1
ATOM 2027 O O . ALA A 1 264 ? -1.750 -7.104 -15.677 1.00 92.75 264 ALA A O 1
ATOM 2028 N N . TYR A 1 265 ? -0.483 -5.585 -14.656 1.00 95.44 265 TYR A N 1
ATOM 2029 C CA . TYR A 1 265 ? -1.025 -5.780 -13.327 1.00 95.44 265 TYR A CA 1
ATOM 2030 C C . TYR A 1 265 ? -2.245 -4.889 -13.168 1.00 95.44 265 TYR A C 1
ATOM 2032 O O . TYR A 1 265 ? -2.310 -3.795 -13.722 1.00 95.44 265 TYR A O 1
ATOM 2040 N N . PHE A 1 266 ? -3.158 -5.320 -12.319 1.00 95.38 266 PHE A N 1
ATOM 2041 C CA . PHE A 1 266 ? -4.116 -4.434 -11.694 1.00 95.38 266 PHE A CA 1
ATOM 2042 C C . PHE A 1 266 ? -4.319 -4.889 -10.266 1.00 95.38 266 PHE A C 1
ATOM 2044 O O . PHE A 1 266 ? -4.158 -6.067 -9.941 1.00 95.38 266 PHE A O 1
ATOM 2051 N N . GLY A 1 267 ? -4.626 -3.963 -9.378 1.00 95.88 267 GLY A N 1
ATOM 2052 C CA . GLY A 1 267 ? -4.615 -4.301 -7.970 1.00 95.88 267 GLY A CA 1
ATOM 2053 C C . GLY A 1 267 ? -4.849 -3.118 -7.072 1.00 95.88 267 GLY A C 1
ATOM 2054 O O . GLY A 1 267 ? -5.339 -2.072 -7.494 1.00 95.88 267 GLY A O 1
ATOM 2055 N N . THR A 1 268 ? -4.510 -3.340 -5.812 1.00 97.81 268 THR A N 1
ATOM 2056 C CA . THR A 1 268 ? -4.540 -2.315 -4.782 1.00 97.81 268 THR A CA 1
ATOM 2057 C C . THR A 1 268 ? -3.189 -2.301 -4.087 1.00 97.81 268 THR A C 1
ATOM 2059 O O . THR A 1 268 ? -2.682 -3.355 -3.700 1.00 97.81 268 THR A O 1
ATOM 2062 N N . LEU A 1 269 ? -2.615 -1.112 -3.970 1.00 98.19 269 LEU A N 1
ATOM 2063 C CA . LEU A 1 269 ? -1.409 -0.810 -3.212 1.00 98.19 269 LEU A CA 1
ATOM 2064 C C . LEU A 1 269 ? -1.822 0.031 -2.004 1.00 98.19 269 LEU A C 1
ATOM 2066 O O . LEU A 1 269 ? -2.521 1.024 -2.185 1.00 98.19 269 LEU A O 1
ATOM 2070 N N . GLY A 1 270 ? -1.411 -0.357 -0.804 1.00 98.12 270 GLY A N 1
ATOM 2071 C CA . GLY A 1 270 ? -1.323 0.524 0.358 1.00 98.12 270 GLY A CA 1
ATOM 2072 C C . GLY A 1 270 ? 0.150 0.790 0.657 1.00 98.12 270 GLY A C 1
ATOM 2073 O O . GLY A 1 270 ? 0.956 -0.132 0.532 1.00 98.12 270 GLY A O 1
ATOM 2074 N N . PHE A 1 271 ? 0.515 2.025 0.988 1.00 98.00 271 PHE A N 1
ATOM 2075 C CA . PHE A 1 271 ? 1.912 2.414 1.179 1.00 98.00 271 PHE A CA 1
ATOM 2076 C C . PHE A 1 271 ? 2.070 3.510 2.234 1.00 98.00 271 PHE A C 1
ATOM 2078 O O . PHE A 1 271 ? 1.220 4.388 2.356 1.00 98.00 271 PHE A O 1
ATOM 2085 N N . SER A 1 272 ? 3.214 3.482 2.915 1.00 97.88 272 SER A N 1
ATOM 2086 C CA . SER A 1 272 ? 3.696 4.496 3.847 1.00 97.88 272 SER A CA 1
ATOM 2087 C C . SER A 1 272 ? 5.187 4.716 3.608 1.00 97.88 272 SER A C 1
ATOM 2089 O O . SER A 1 272 ? 5.991 3.789 3.730 1.00 97.88 272 SER A O 1
ATOM 2091 N N . ALA A 1 273 ? 5.553 5.920 3.193 1.00 97.62 273 ALA A N 1
ATOM 2092 C CA . ALA A 1 273 ? 6.896 6.325 2.819 1.00 97.62 273 ALA A CA 1
ATOM 2093 C C . ALA A 1 273 ? 7.489 7.296 3.848 1.00 97.62 273 ALA A C 1
ATOM 2095 O O . ALA A 1 273 ? 6.779 7.887 4.658 1.00 97.62 273 ALA A O 1
ATOM 2096 N N . SER A 1 274 ? 8.812 7.446 3.824 1.00 96.94 274 SER A N 1
ATOM 2097 C CA . SER A 1 274 ? 9.546 8.375 4.691 1.00 96.94 274 SER A CA 1
ATOM 2098 C C . SER A 1 274 ? 9.444 9.842 4.257 1.00 96.94 274 SER A C 1
ATOM 2100 O O . SER A 1 274 ? 9.964 10.720 4.939 1.00 96.94 274 SER A O 1
ATOM 2102 N N . GLU A 1 275 ? 8.835 10.105 3.103 1.00 96.00 275 GLU A N 1
ATOM 2103 C CA . GLU A 1 275 ? 8.586 11.433 2.548 1.00 96.00 275 GLU A CA 1
ATOM 2104 C C . GLU A 1 275 ? 7.455 11.379 1.518 1.00 96.00 275 GLU A C 1
ATOM 2106 O O . GLU A 1 275 ? 6.998 10.290 1.165 1.00 96.00 275 GLU A O 1
ATOM 2111 N N . ASP A 1 276 ? 7.017 12.542 1.030 1.00 96.50 276 ASP A N 1
ATOM 2112 C CA . ASP A 1 276 ? 6.012 12.620 -0.027 1.00 96.50 276 ASP A CA 1
ATOM 2113 C C . ASP A 1 276 ? 6.515 11.995 -1.328 1.00 96.50 276 ASP A C 1
ATOM 2115 O O . ASP A 1 276 ? 7.651 12.209 -1.757 1.00 96.50 276 ASP A O 1
ATOM 2119 N N . VAL A 1 277 ? 5.638 11.214 -1.952 1.00 97.19 277 VAL A N 1
ATOM 2120 C CA . VAL A 1 277 ? 5.950 10.380 -3.112 1.00 97.19 277 VAL A CA 1
ATOM 2121 C C . VAL A 1 277 ? 4.873 10.509 -4.179 1.00 97.19 277 VAL A C 1
ATOM 2123 O O . VAL A 1 277 ? 3.692 10.734 -3.911 1.00 97.19 277 VAL A O 1
ATOM 2126 N N . GLN A 1 278 ? 5.293 10.304 -5.417 1.00 97.38 278 GLN A N 1
ATOM 2127 C CA . GLN A 1 278 ? 4.450 10.239 -6.599 1.00 97.38 278 GLN A CA 1
ATOM 2128 C C . GLN A 1 278 ? 4.224 8.779 -6.984 1.00 97.38 278 GLN A C 1
ATOM 2130 O O . GLN A 1 278 ? 5.103 7.928 -6.827 1.00 97.38 278 GLN A O 1
ATOM 2135 N N . LEU A 1 279 ? 3.034 8.474 -7.498 1.00 97.94 279 LEU A N 1
ATOM 2136 C CA . LEU A 1 279 ? 2.676 7.119 -7.907 1.00 97.94 279 LEU A CA 1
ATOM 2137 C C . LEU A 1 279 ? 2.896 6.949 -9.403 1.00 97.94 279 LEU A C 1
ATOM 2139 O O . LEU A 1 279 ? 2.397 7.737 -10.209 1.00 97.94 279 LEU A O 1
ATOM 2143 N N . VAL A 1 280 ? 3.608 5.888 -9.768 1.00 97.62 280 VAL A N 1
ATOM 2144 C CA . VAL A 1 280 ? 3.996 5.603 -11.146 1.00 97.62 280 VAL A CA 1
ATOM 2145 C C . VAL A 1 280 ? 3.407 4.273 -11.593 1.00 97.62 280 VAL A C 1
ATOM 2147 O O . VAL A 1 280 ? 3.597 3.242 -10.945 1.00 97.62 280 VAL A O 1
ATOM 2150 N N . ALA A 1 281 ? 2.725 4.285 -12.738 1.00 97.62 281 ALA A N 1
ATOM 2151 C CA . ALA A 1 281 ? 2.406 3.080 -13.494 1.00 97.62 281 ALA A CA 1
ATOM 2152 C C . ALA A 1 281 ? 2.937 3.210 -14.922 1.00 97.62 281 ALA A C 1
ATOM 2154 O O . ALA A 1 281 ? 2.678 4.199 -15.608 1.00 97.62 281 ALA A O 1
ATOM 2155 N N . LEU A 1 282 ? 3.671 2.194 -15.370 1.00 96.50 282 LEU A N 1
ATOM 2156 C CA . LEU A 1 282 ? 4.198 2.121 -16.731 1.00 96.50 282 LEU A CA 1
ATOM 2157 C C . LEU A 1 282 ? 3.300 1.230 -17.583 1.00 96.50 282 LEU A C 1
ATOM 2159 O O . LEU A 1 282 ? 2.958 0.131 -17.154 1.00 96.50 282 LEU A O 1
ATOM 2163 N N . HIS A 1 283 ? 2.966 1.659 -18.797 1.00 95.06 283 HIS A N 1
ATOM 2164 C CA . HIS A 1 283 ? 2.182 0.886 -19.764 1.00 95.06 283 HIS A CA 1
ATOM 2165 C C . HIS A 1 283 ? 3.031 0.589 -20.993 1.00 95.06 283 HIS A C 1
ATOM 2167 O O . HIS A 1 283 ? 3.590 1.501 -21.601 1.00 95.06 283 HIS A O 1
ATOM 2173 N N . GLY A 1 284 ? 3.147 -0.686 -21.356 1.00 91.38 284 GLY A N 1
ATOM 2174 C CA . GLY A 1 284 ? 3.983 -1.107 -22.475 1.00 91.38 284 GLY A CA 1
ATOM 2175 C C . GLY A 1 284 ? 4.786 -2.386 -22.215 1.00 91.38 284 GLY A C 1
ATOM 2176 O O . GLY A 1 284 ? 4.431 -3.172 -21.335 1.00 91.38 284 GLY A O 1
ATOM 2177 N N . PRO A 1 285 ? 5.868 -2.615 -22.980 1.00 92.19 285 PRO A N 1
ATOM 2178 C CA . PRO A 1 285 ? 6.536 -1.647 -23.858 1.00 92.19 285 PRO A CA 1
ATOM 2179 C C . PRO A 1 285 ? 5.686 -1.210 -25.063 1.00 92.19 285 PRO A C 1
ATOM 2181 O O . PRO A 1 285 ? 4.882 -1.983 -25.584 1.00 92.19 285 PRO A O 1
ATOM 2184 N N . LEU A 1 286 ? 5.863 0.039 -25.494 1.00 90.31 286 LEU A N 1
ATOM 2185 C CA . LEU A 1 286 ? 5.254 0.594 -26.704 1.00 90.31 286 LEU A CA 1
ATOM 2186 C C . LEU A 1 286 ? 5.876 -0.049 -27.950 1.00 90.31 286 LEU A C 1
ATOM 2188 O O . LEU A 1 286 ? 7.068 -0.369 -27.969 1.00 90.31 286 LEU A O 1
ATOM 2192 N N . GLN A 1 287 ? 5.079 -0.240 -29.005 1.00 86.38 287 GLN A N 1
ATOM 2193 C CA . GLN A 1 287 ? 5.601 -0.778 -30.263 1.00 86.38 287 GLN A CA 1
ATOM 2194 C C . GLN A 1 287 ? 6.556 0.235 -30.918 1.00 86.38 287 GLN A C 1
ATOM 2196 O O . GLN A 1 287 ? 6.296 1.441 -30.870 1.00 86.38 287 GLN A O 1
ATOM 2201 N N . PRO A 1 288 ? 7.624 -0.215 -31.598 1.00 80.56 288 PRO A N 1
ATOM 2202 C CA . PRO A 1 288 ? 8.478 0.676 -32.375 1.00 80.56 288 PRO A CA 1
ATOM 2203 C C . PRO A 1 288 ? 7.660 1.525 -33.358 1.00 80.56 288 PRO A C 1
ATOM 2205 O O . PRO A 1 288 ? 6.842 1.002 -34.112 1.00 80.56 288 PRO A O 1
ATOM 2208 N N . GLY A 1 289 ? 7.871 2.842 -33.350 1.00 72.56 289 GLY A N 1
ATOM 2209 C CA . GLY A 1 289 ? 7.146 3.777 -34.218 1.00 72.56 289 GLY A CA 1
ATOM 2210 C C . GLY A 1 289 ? 5.767 4.216 -33.705 1.00 72.56 289 GLY A C 1
ATOM 2211 O O . GLY A 1 289 ? 5.227 5.183 -34.240 1.00 72.56 289 GLY A O 1
ATOM 2212 N N . GLN A 1 290 ? 5.230 3.604 -32.640 1.00 70.81 290 GLN A N 1
ATOM 2213 C CA . GLN A 1 290 ? 4.215 4.257 -31.807 1.00 70.81 290 GLN A CA 1
ATOM 2214 C C . GLN A 1 290 ? 4.940 5.329 -30.992 1.00 70.81 290 GLN A C 1
ATOM 2216 O O . GLN A 1 290 ? 5.500 5.058 -29.934 1.00 70.81 290 GLN A O 1
ATOM 2221 N N . GLY A 1 291 ? 5.037 6.537 -31.547 1.00 63.53 291 GLY A N 1
ATOM 2222 C CA . GLY A 1 291 ? 5.620 7.668 -30.834 1.00 63.53 291 GLY A CA 1
ATOM 2223 C C . GLY A 1 291 ? 4.842 7.981 -29.553 1.00 63.53 291 GLY A C 1
ATOM 2224 O O . GLY A 1 291 ? 3.764 7.449 -29.305 1.00 63.53 291 GLY A O 1
ATOM 2225 N N . ALA A 1 292 ? 5.358 8.912 -28.754 1.00 68.75 292 ALA A N 1
ATOM 2226 C CA . ALA A 1 292 ? 4.689 9.355 -27.534 1.00 68.75 292 ALA A CA 1
ATOM 2227 C C . ALA A 1 292 ? 3.267 9.903 -27.785 1.00 68.75 292 ALA A C 1
ATOM 2229 O O . ALA A 1 292 ? 2.452 9.906 -26.876 1.00 68.75 292 ALA A O 1
ATOM 2230 N N . HIS A 1 293 ? 2.952 10.376 -29.002 1.00 78.25 293 HIS A N 1
ATOM 2231 C CA . HIS A 1 293 ? 1.656 10.977 -29.369 1.00 78.25 293 HIS A CA 1
ATOM 2232 C C . HIS A 1 293 ? 1.124 11.981 -28.317 1.00 78.25 293 HIS A C 1
ATOM 2234 O O . HIS A 1 293 ? -0.079 12.074 -28.090 1.00 78.25 293 HIS A O 1
ATOM 2240 N N . GLY A 1 294 ? 2.031 12.723 -27.665 1.00 78.75 294 GLY A N 1
ATOM 2241 C CA . GLY A 1 294 ? 1.725 13.683 -26.596 1.00 78.75 294 GLY A CA 1
ATOM 2242 C C . GLY A 1 294 ? 1.651 13.107 -25.173 1.00 78.75 294 GLY A C 1
ATOM 2243 O O . GLY A 1 294 ? 1.508 13.874 -24.228 1.00 78.75 294 GLY A O 1
ATOM 2244 N N . GLN A 1 295 ? 1.764 11.791 -24.993 1.00 84.81 295 GLN A N 1
ATOM 2245 C CA . GLN A 1 295 ? 1.834 11.130 -23.687 1.00 84.81 295 GLN A CA 1
ATOM 2246 C C . GLN A 1 295 ? 3.230 11.277 -23.075 1.00 84.81 295 GLN A C 1
ATOM 2248 O O . GLN A 1 295 ? 4.236 11.264 -23.785 1.00 84.81 295 GLN A O 1
ATOM 2253 N N . ALA A 1 296 ? 3.299 11.365 -21.747 1.00 90.19 296 ALA A N 1
ATOM 2254 C CA . ALA A 1 296 ? 4.567 11.228 -21.045 1.00 90.19 296 ALA A CA 1
ATOM 2255 C C . ALA A 1 296 ? 5.122 9.813 -21.268 1.00 90.19 296 ALA A C 1
ATOM 2257 O O . ALA A 1 296 ? 4.377 8.829 -21.222 1.00 90.19 296 ALA A O 1
ATOM 2258 N N . ILE A 1 297 ? 6.426 9.717 -21.515 1.00 92.56 297 ILE A N 1
ATOM 2259 C CA . ILE A 1 297 ? 7.120 8.449 -21.732 1.00 92.56 297 ILE A CA 1
ATOM 2260 C C . ILE A 1 297 ? 8.256 8.288 -20.735 1.00 92.56 297 ILE A C 1
ATOM 2262 O O . ILE A 1 297 ? 8.877 9.263 -20.325 1.00 92.56 297 ILE A O 1
ATOM 2266 N N . TRP A 1 298 ? 8.542 7.039 -20.392 1.00 94.56 298 TRP A N 1
ATOM 2267 C CA . TRP A 1 298 ? 9.695 6.657 -19.589 1.00 94.56 298 TRP A CA 1
ATOM 2268 C C . TRP A 1 298 ? 10.493 5.584 -20.332 1.00 94.56 298 TRP A C 1
ATOM 2270 O O . TRP A 1 298 ? 9.916 4.674 -20.940 1.00 94.56 298 TRP A O 1
ATOM 2280 N N . THR A 1 299 ? 11.821 5.696 -20.314 1.00 93.69 299 THR A N 1
ATOM 2281 C CA . THR A 1 299 ? 12.724 4.723 -20.939 1.00 93.69 299 THR A CA 1
ATOM 2282 C C . THR A 1 299 ? 13.994 4.548 -20.109 1.00 93.69 299 THR A C 1
ATOM 2284 O O . THR A 1 299 ? 14.637 5.547 -19.792 1.00 93.69 299 THR A O 1
ATOM 2287 N N . PRO A 1 300 ? 14.391 3.307 -19.775 1.00 93.94 300 PRO A N 1
ATOM 2288 C CA . PRO A 1 300 ? 15.620 3.065 -19.026 1.00 93.94 300 PRO A CA 1
ATOM 2289 C C . PRO A 1 300 ? 16.866 2.959 -19.921 1.00 93.94 300 PRO A C 1
ATOM 2291 O O . PRO A 1 300 ? 17.992 2.991 -19.438 1.00 93.94 300 PRO A O 1
ATOM 2294 N N . ASP A 1 301 ? 16.690 2.764 -21.230 1.00 93.19 301 ASP A N 1
ATOM 2295 C CA . ASP A 1 301 ? 17.759 2.371 -22.160 1.00 93.19 301 ASP A CA 1
ATOM 2296 C C . ASP A 1 301 ? 17.726 3.136 -23.499 1.00 93.19 301 ASP A C 1
ATOM 2298 O O . ASP A 1 301 ? 18.584 2.918 -24.359 1.00 93.19 301 ASP A O 1
ATOM 2302 N N . GLY A 1 302 ? 16.739 4.017 -23.700 1.00 90.31 302 GLY A N 1
ATOM 2303 C CA . GLY A 1 302 ? 16.536 4.776 -24.937 1.00 90.31 302 GLY A CA 1
ATOM 2304 C C . GLY A 1 302 ? 16.013 3.930 -26.100 1.00 90.31 302 GLY A C 1
ATOM 2305 O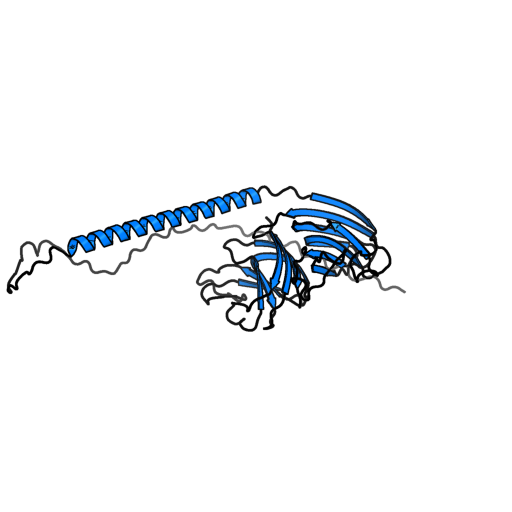 O . GLY A 1 302 ? 15.994 4.395 -27.240 1.00 90.31 302 GLY A O 1
ATOM 2306 N N . LYS A 1 303 ? 15.625 2.676 -25.841 1.00 90.00 303 LYS A N 1
ATOM 2307 C CA . LYS A 1 303 ? 15.146 1.710 -26.845 1.00 90.00 303 LYS A CA 1
ATOM 2308 C C . LYS A 1 303 ? 13.774 1.153 -26.487 1.00 90.00 303 LYS A C 1
ATOM 2310 O O . LYS A 1 303 ? 12.936 0.962 -27.364 1.00 90.00 303 LYS A O 1
ATOM 2315 N N . THR A 1 304 ? 13.556 0.894 -25.207 1.00 91.25 304 THR A N 1
ATOM 2316 C CA . THR A 1 304 ? 12.332 0.363 -24.629 1.00 91.25 304 THR A CA 1
ATOM 2317 C C . THR A 1 304 ? 11.553 1.517 -24.020 1.00 91.25 304 THR A C 1
ATOM 2319 O O . THR A 1 304 ? 11.979 2.108 -23.028 1.00 91.25 304 THR A O 1
ATOM 2322 N N . PHE A 1 305 ? 10.412 1.847 -24.616 1.00 92.31 305 PHE A N 1
ATOM 2323 C CA . PHE A 1 305 ? 9.582 2.969 -24.188 1.00 92.31 305 PHE A CA 1
ATOM 2324 C C . PHE A 1 305 ? 8.316 2.473 -23.508 1.00 92.31 305 PHE A C 1
ATOM 2326 O O . PHE A 1 305 ? 7.688 1.521 -23.971 1.00 92.31 305 PHE A O 1
ATOM 2333 N N . TYR A 1 306 ? 7.924 3.149 -22.436 1.00 94.19 306 TYR A N 1
ATOM 2334 C CA . TYR A 1 306 ? 6.665 2.932 -21.737 1.00 94.19 306 TYR A CA 1
ATOM 2335 C C . TYR A 1 306 ? 5.883 4.238 -21.706 1.00 94.19 306 TYR A C 1
ATOM 2337 O O . TYR A 1 306 ? 6.472 5.296 -21.493 1.00 94.19 306 TYR A O 1
ATOM 2345 N N . ALA A 1 307 ? 4.565 4.167 -21.875 1.00 94.19 307 ALA A N 1
ATOM 2346 C CA . ALA A 1 307 ? 3.703 5.286 -21.528 1.00 94.19 307 ALA A CA 1
ATOM 2347 C C . ALA A 1 307 ? 3.634 5.407 -20.000 1.00 94.19 307 ALA A C 1
ATOM 2349 O O . ALA A 1 307 ? 3.470 4.409 -19.291 1.00 94.19 307 ALA A O 1
ATOM 2350 N N . LEU A 1 308 ? 3.778 6.628 -19.499 1.00 93.75 308 LEU A N 1
ATOM 2351 C CA . LEU A 1 308 ? 3.880 6.932 -18.080 1.00 93.75 308 LEU A CA 1
ATOM 2352 C C . LEU A 1 308 ? 2.542 7.463 -17.560 1.00 93.75 308 LEU A C 1
ATOM 2354 O O . LEU A 1 308 ? 2.065 8.514 -17.982 1.00 93.75 308 LEU A O 1
ATOM 2358 N N . THR A 1 309 ? 1.946 6.749 -16.609 1.00 94.56 309 THR A N 1
ATOM 2359 C CA . THR A 1 309 ? 0.963 7.330 -15.691 1.00 94.56 309 THR A CA 1
ATOM 2360 C C . THR A 1 309 ? 1.697 7.821 -14.459 1.00 94.56 309 THR A C 1
ATOM 2362 O O . THR A 1 309 ? 2.389 7.044 -13.801 1.00 94.56 309 THR A O 1
ATOM 2365 N N . PHE A 1 310 ? 1.508 9.097 -14.152 1.00 92.88 310 PHE A N 1
ATOM 2366 C CA . PHE A 1 310 ? 2.118 9.774 -13.022 1.00 92.88 310 PHE A CA 1
ATOM 2367 C C . PHE A 1 310 ? 1.016 10.439 -12.201 1.00 92.88 310 PHE A C 1
ATOM 2369 O O . PHE A 1 310 ? 0.251 11.242 -12.736 1.00 92.88 310 PHE A O 1
ATOM 2376 N N . VAL A 1 311 ? 0.897 10.069 -10.928 1.00 94.88 311 VAL A N 1
ATOM 2377 C CA . VAL A 1 311 ? -0.078 10.656 -10.005 1.00 94.88 311 VAL A CA 1
ATOM 2378 C C . VAL A 1 311 ? 0.685 11.378 -8.913 1.00 94.88 311 VAL A C 1
ATOM 2380 O O . VAL A 1 311 ? 1.295 10.736 -8.056 1.00 94.88 311 VAL A O 1
ATOM 2383 N N . ASP A 1 312 ? 0.621 12.703 -8.944 1.00 90.44 312 ASP A N 1
ATOM 2384 C CA . ASP A 1 312 ? 1.121 13.528 -7.856 1.00 90.44 312 ASP A CA 1
ATOM 2385 C C . ASP A 1 312 ? 0.023 13.697 -6.808 1.00 90.44 312 ASP A C 1
ATOM 2387 O O . ASP A 1 312 ? -1.071 14.178 -7.111 1.00 90.44 312 ASP A O 1
ATOM 2391 N N . LYS A 1 313 ? 0.285 13.202 -5.601 1.00 78.94 313 LYS A N 1
ATOM 2392 C CA . LYS A 1 313 ? -0.648 13.280 -4.475 1.00 78.94 313 LYS A CA 1
ATOM 2393 C C . LYS A 1 313 ? -0.132 14.166 -3.349 1.00 78.94 313 LYS A C 1
ATOM 2395 O O . LYS A 1 313 ? -0.883 14.349 -2.397 1.00 78.94 313 LYS A O 1
ATOM 2400 N N . GLU A 1 314 ? 1.116 14.639 -3.434 1.00 88.69 314 GLU A N 1
ATOM 2401 C CA . GLU A 1 314 ? 1.786 15.379 -2.355 1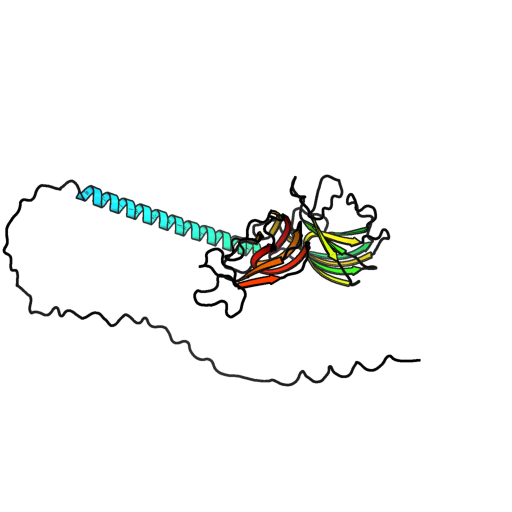.00 88.69 314 GLU A CA 1
ATOM 2402 C C . GLU A 1 314 ? 1.571 14.709 -0.981 1.00 88.69 314 GLU A C 1
ATOM 2404 O O . GLU A 1 314 ? 1.116 15.324 -0.019 1.00 88.69 314 GLU A O 1
ATOM 2409 N N . THR A 1 315 ? 1.794 13.390 -0.912 1.00 93.12 315 THR A N 1
ATOM 2410 C CA . THR A 1 315 ? 1.578 12.625 0.320 1.00 93.12 315 THR A CA 1
ATOM 2411 C C . THR A 1 315 ? 2.557 11.472 0.466 1.00 93.12 315 THR A C 1
ATOM 2413 O O . THR A 1 315 ? 2.878 10.776 -0.500 1.00 93.12 315 THR A O 1
ATOM 2416 N N . ALA A 1 316 ? 2.994 11.238 1.699 1.00 95.94 316 ALA A N 1
ATOM 2417 C CA . ALA A 1 316 ? 3.853 10.122 2.062 1.00 95.94 316 ALA A CA 1
ATOM 2418 C C . ALA A 1 316 ? 3.103 8.790 2.206 1.00 95.94 316 ALA A C 1
ATOM 2420 O O . ALA A 1 316 ? 3.733 7.741 2.291 1.00 95.94 316 ALA A O 1
ATOM 2421 N N . MET A 1 317 ? 1.768 8.781 2.253 1.00 96.56 317 MET A N 1
ATOM 2422 C CA . MET A 1 317 ? 1.018 7.548 2.502 1.00 96.56 317 MET A CA 1
ATOM 2423 C C . MET A 1 317 ? -0.350 7.521 1.832 1.00 96.56 317 MET A C 1
ATOM 2425 O O . MET A 1 317 ? -0.960 8.548 1.549 1.00 96.56 317 MET A O 1
ATOM 2429 N N . GLY A 1 318 ? -0.869 6.320 1.599 1.00 96.25 318 GLY A N 1
ATOM 2430 C CA . GLY A 1 318 ? -2.239 6.154 1.140 1.00 96.25 318 GLY A CA 1
ATOM 2431 C C . GLY A 1 318 ? -2.491 4.826 0.454 1.00 96.25 318 GLY A C 1
ATOM 2432 O O . GLY A 1 318 ? -1.712 3.878 0.529 1.00 96.25 318 GLY A O 1
ATOM 2433 N N . THR A 1 319 ? -3.614 4.770 -0.255 1.00 96.88 319 THR A N 1
ATOM 2434 C CA . THR A 1 319 ? -3.972 3.633 -1.104 1.00 96.88 319 THR A CA 1
ATOM 2435 C C . THR A 1 319 ? -4.139 4.043 -2.553 1.00 96.88 319 THR A C 1
ATOM 2437 O O . THR A 1 319 ? -4.542 5.169 -2.871 1.00 96.88 319 THR A O 1
ATOM 2440 N N . TRP A 1 320 ? -3.894 3.097 -3.449 1.00 97.25 320 TRP A N 1
ATOM 2441 C CA . TRP A 1 320 ? -4.062 3.287 -4.874 1.00 97.25 320 TRP A CA 1
ATOM 2442 C C . TRP A 1 320 ? -4.581 2.022 -5.547 1.00 97.25 320 TRP A C 1
ATOM 2444 O O . TRP A 1 320 ? -3.981 0.951 -5.449 1.00 97.25 320 TRP A O 1
ATOM 2454 N N . GLN A 1 321 ? -5.710 2.155 -6.241 1.00 96.88 321 GLN A N 1
ATOM 2455 C CA . GLN A 1 321 ? -6.139 1.175 -7.228 1.00 96.88 321 GLN A CA 1
ATOM 2456 C C . GLN A 1 321 ? -5.436 1.494 -8.542 1.00 96.88 321 GLN A C 1
ATOM 2458 O O . GLN A 1 321 ? -5.599 2.589 -9.076 1.00 96.88 321 GLN A O 1
ATOM 2463 N N . PHE A 1 322 ? -4.656 0.548 -9.048 1.00 96.31 322 PHE A N 1
ATOM 2464 C CA . PHE A 1 322 ? -3.792 0.775 -10.200 1.00 96.31 322 PHE A CA 1
ATOM 2465 C C . PHE A 1 322 ? -4.066 -0.229 -11.315 1.00 96.31 322 PHE A C 1
ATOM 2467 O O . PHE A 1 322 ? -4.592 -1.322 -11.086 1.00 96.31 322 PHE A O 1
ATOM 2474 N N . THR A 1 323 ? -3.630 0.145 -12.515 1.00 96.38 323 THR A N 1
ATOM 2475 C CA . THR A 1 323 ? -3.400 -0.747 -13.650 1.00 96.38 323 THR A CA 1
ATOM 2476 C C . THR A 1 323 ? -2.109 -0.321 -14.345 1.00 96.38 323 THR A C 1
ATOM 2478 O O . THR A 1 323 ? -1.853 0.875 -14.461 1.00 96.38 323 THR A O 1
ATOM 2481 N N . GLY A 1 324 ? -1.290 -1.272 -14.788 1.00 96.19 324 GLY A N 1
ATOM 2482 C CA . GLY A 1 324 ? -0.037 -0.991 -15.494 1.00 96.19 324 GLY A CA 1
ATOM 2483 C C . GLY A 1 324 ? 0.865 -2.214 -15.602 1.00 96.19 324 GLY A C 1
ATOM 2484 O O . GLY A 1 324 ? 0.746 -3.157 -14.829 1.00 96.19 324 GLY A O 1
ATOM 2485 N N . ASN A 1 325 ? 1.779 -2.221 -16.563 1.00 96.75 325 ASN A N 1
ATOM 2486 C CA . ASN A 1 325 ? 2.794 -3.258 -16.756 1.00 96.75 325 ASN A CA 1
ATOM 2487 C C . ASN A 1 325 ? 3.923 -3.205 -15.719 1.00 96.75 325 ASN A C 1
ATOM 2489 O O . ASN A 1 325 ? 4.607 -4.210 -15.554 1.00 96.75 325 ASN A O 1
ATOM 2493 N N . ALA A 1 326 ? 4.100 -2.075 -15.031 1.00 97.56 326 ALA A N 1
ATOM 2494 C CA . ALA A 1 326 ? 4.948 -1.910 -13.849 1.00 97.56 326 ALA A CA 1
ATOM 2495 C C . ALA A 1 326 ? 4.298 -0.912 -12.878 1.00 97.56 326 ALA A C 1
ATOM 2497 O O . ALA A 1 326 ? 3.521 -0.058 -13.311 1.00 97.56 326 ALA A O 1
ATOM 2498 N N . VAL A 1 327 ? 4.637 -1.006 -11.592 1.00 98.25 327 VAL A N 1
ATOM 2499 C CA . VAL A 1 327 ? 4.179 -0.088 -10.536 1.00 98.25 327 VAL A CA 1
ATOM 2500 C C . VAL A 1 327 ? 5.374 0.338 -9.701 1.00 98.25 327 VAL A C 1
ATOM 2502 O O . VAL A 1 327 ? 6.153 -0.513 -9.268 1.00 98.25 327 VAL A O 1
ATOM 2505 N N . ALA A 1 328 ? 5.505 1.635 -9.452 1.00 98.12 328 ALA A N 1
ATOM 2506 C CA . ALA A 1 328 ? 6.579 2.200 -8.650 1.00 98.12 328 ALA A CA 1
ATOM 2507 C C . ALA A 1 328 ? 6.105 3.420 -7.851 1.00 98.12 328 ALA A C 1
ATOM 2509 O O . ALA A 1 328 ? 5.049 3.994 -8.128 1.00 98.12 328 ALA A O 1
ATOM 2510 N N . LEU A 1 329 ? 6.905 3.803 -6.860 1.00 98.12 329 LEU A N 1
ATOM 2511 C CA . LEU A 1 329 ? 6.828 5.106 -6.208 1.00 98.12 329 LEU A CA 1
ATOM 2512 C C . LEU A 1 329 ? 8.058 5.916 -6.601 1.00 98.12 329 LEU A C 1
ATOM 2514 O O . LEU A 1 329 ? 9.141 5.354 -6.759 1.00 98.12 329 LEU A O 1
ATOM 2518 N N . HIS A 1 330 ? 7.883 7.218 -6.755 1.00 97.75 330 HIS A N 1
ATOM 2519 C CA . HIS A 1 330 ? 8.883 8.133 -7.286 1.00 97.75 330 HIS A CA 1
ATOM 2520 C C . HIS A 1 330 ? 8.988 9.380 -6.401 1.00 97.75 330 HIS A C 1
ATOM 2522 O O . HIS A 1 330 ? 7.995 9.808 -5.820 1.00 97.75 330 HIS A O 1
ATOM 2528 N N . THR A 1 331 ? 10.165 9.991 -6.332 1.00 96.56 331 THR A N 1
ATOM 2529 C CA . THR A 1 331 ? 10.365 11.345 -5.792 1.00 96.56 331 THR A CA 1
ATOM 2530 C C . THR A 1 331 ? 11.306 12.105 -6.715 1.00 96.56 331 THR A C 1
ATOM 2532 O O . THR A 1 331 ? 12.228 11.525 -7.285 1.00 96.56 331 THR A O 1
ATOM 2535 N N . MET A 1 332 ? 11.098 13.414 -6.845 1.00 95.12 332 MET A N 1
ATOM 2536 C CA . MET A 1 332 ? 11.966 14.296 -7.639 1.00 95.12 332 MET A CA 1
ATOM 2537 C C . MET A 1 332 ? 13.283 14.638 -6.912 1.00 95.12 332 MET A C 1
ATOM 2539 O O . MET A 1 332 ? 14.075 15.430 -7.416 1.00 95.12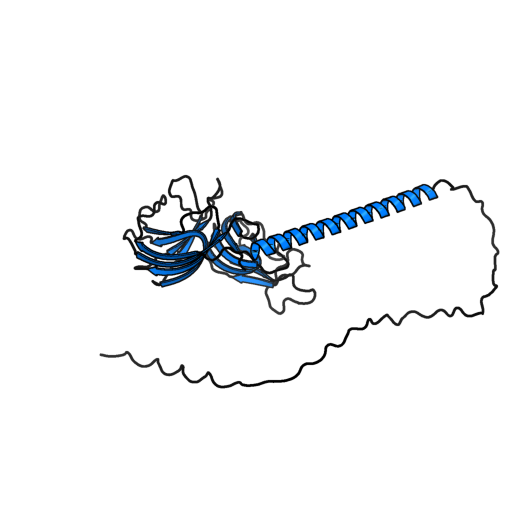 332 MET A O 1
ATOM 2543 N N . LYS A 1 333 ? 13.496 14.106 -5.702 1.00 95.81 333 LYS A N 1
ATOM 2544 C CA . LYS A 1 333 ? 14.712 14.314 -4.909 1.00 95.81 333 LYS A CA 1
ATOM 2545 C C . LYS A 1 333 ? 15.790 13.307 -5.294 1.00 95.81 333 LYS A C 1
ATOM 2547 O O . LYS A 1 333 ? 15.491 12.180 -5.679 1.00 95.81 333 LYS A O 1
ATOM 2552 N N . ASP A 1 334 ? 17.043 13.699 -5.105 1.00 96.06 334 ASP A N 1
ATOM 2553 C CA . ASP A 1 334 ? 18.221 12.873 -5.376 1.00 96.06 334 ASP A CA 1
ATOM 2554 C C . ASP A 1 334 ? 18.587 11.946 -4.204 1.00 96.06 334 ASP A C 1
ATOM 2556 O O . ASP A 1 334 ? 19.340 10.985 -4.380 1.00 96.06 334 ASP A O 1
ATOM 2560 N N . THR A 1 335 ? 18.025 12.182 -3.017 1.00 96.69 335 THR A N 1
ATOM 2561 C CA . THR A 1 335 ? 18.247 11.377 -1.812 1.00 96.69 335 THR A CA 1
ATOM 2562 C C . THR A 1 335 ? 17.278 10.198 -1.711 1.00 96.69 335 THR A C 1
ATOM 2564 O O . THR A 1 335 ? 16.073 10.415 -1.839 1.00 96.69 335 THR A O 1
ATOM 2567 N N . PRO A 1 336 ? 17.746 8.971 -1.403 1.00 97.50 336 PRO A N 1
ATOM 2568 C CA . PRO A 1 336 ? 16.865 7.817 -1.262 1.00 97.50 336 PRO A CA 1
ATOM 2569 C C . PRO A 1 336 ? 15.804 7.976 -0.168 1.00 97.50 336 PRO A C 1
ATOM 2571 O O . PRO A 1 336 ? 16.105 8.429 0.938 1.00 97.50 336 PRO A O 1
ATOM 2574 N N . PHE A 1 337 ? 14.599 7.485 -0.447 1.00 97.31 337 PHE A N 1
ATOM 2575 C CA . PHE A 1 337 ? 13.520 7.329 0.524 1.00 97.31 337 PHE A CA 1
ATOM 2576 C C . PHE A 1 337 ? 13.281 5.856 0.838 1.00 97.31 337 PHE A C 1
ATOM 2578 O O . PHE A 1 337 ? 13.725 4.960 0.117 1.00 97.31 337 PHE A O 1
ATOM 2585 N N . THR A 1 338 ? 12.557 5.586 1.919 1.00 97.69 338 THR A N 1
ATOM 2586 C CA . THR A 1 338 ? 12.106 4.230 2.238 1.00 97.69 338 THR A CA 1
ATOM 2587 C C . THR A 1 338 ? 10.589 4.157 2.210 1.00 97.69 338 THR A C 1
ATOM 2589 O O . THR A 1 338 ? 9.905 5.099 2.599 1.00 97.69 338 THR A O 1
ATOM 2592 N N . VAL A 1 339 ? 10.047 3.033 1.751 1.00 98.12 339 VAL A N 1
ATOM 2593 C CA . VAL A 1 339 ? 8.606 2.785 1.704 1.00 98.12 339 VAL A CA 1
ATOM 2594 C C . VAL A 1 339 ? 8.295 1.401 2.235 1.00 98.12 339 VAL A C 1
ATOM 2596 O O . VAL A 1 339 ? 8.857 0.409 1.777 1.00 98.12 339 VAL A O 1
ATOM 2599 N N . SER A 1 340 ? 7.356 1.356 3.170 1.00 98.50 340 SER A N 1
ATOM 2600 C CA . SER A 1 340 ? 6.688 0.146 3.625 1.00 98.50 340 SER A CA 1
ATOM 2601 C C . SER A 1 340 ? 5.342 0.054 2.926 1.00 98.50 340 SER A C 1
ATOM 2603 O O . SER A 1 340 ? 4.568 1.011 2.931 1.00 98.50 340 SER A O 1
ATOM 2605 N N . TYR A 1 341 ? 5.052 -1.075 2.299 1.00 98.38 341 TYR A N 1
ATOM 2606 C CA . TYR A 1 341 ? 3.862 -1.216 1.475 1.00 98.38 341 TYR A CA 1
ATOM 2607 C C . TYR A 1 341 ? 3.257 -2.602 1.604 1.00 98.38 341 TYR A C 1
ATOM 2609 O O . TYR A 1 341 ? 3.950 -3.569 1.907 1.00 98.38 341 TYR A O 1
ATOM 2617 N N . SER A 1 342 ? 1.969 -2.703 1.289 1.00 98.50 342 SER A N 1
ATOM 2618 C CA . SER A 1 342 ? 1.343 -3.970 0.942 1.00 98.50 342 SER A CA 1
ATOM 2619 C C . SER A 1 342 ? 0.636 -3.832 -0.392 1.00 98.50 342 SER A C 1
ATOM 2621 O O . SER A 1 342 ? -0.127 -2.896 -0.629 1.00 98.50 342 SER A O 1
ATOM 2623 N N . ILE A 1 343 ? 0.868 -4.793 -1.271 1.00 98.12 343 ILE A N 1
ATOM 2624 C CA . ILE A 1 343 ? 0.268 -4.835 -2.594 1.00 98.12 343 ILE A CA 1
ATOM 2625 C C . ILE A 1 343 ? -0.389 -6.181 -2.801 1.00 98.12 343 ILE A C 1
ATOM 2627 O O . ILE A 1 343 ? 0.152 -7.224 -2.442 1.00 98.12 343 ILE A O 1
ATOM 2631 N N . ALA A 1 344 ? -1.562 -6.157 -3.410 1.00 95.94 344 ALA A N 1
ATOM 2632 C CA . ALA A 1 344 ? -2.211 -7.359 -3.880 1.00 95.94 344 ALA A CA 1
ATOM 2633 C C . ALA A 1 344 ? -2.792 -7.083 -5.258 1.00 95.94 344 ALA A C 1
ATOM 2635 O O . ALA A 1 344 ? -3.687 -6.247 -5.435 1.00 95.94 344 ALA A O 1
ATOM 2636 N N . THR A 1 345 ? -2.275 -7.804 -6.243 1.00 92.12 345 THR A N 1
ATOM 2637 C CA . THR A 1 345 ? -2.864 -7.805 -7.576 1.00 92.12 345 THR A CA 1
ATOM 2638 C C . THR A 1 345 ? -4.134 -8.651 -7.584 1.00 92.12 345 THR A C 1
ATOM 2640 O O . THR A 1 345 ? -4.276 -9.641 -6.855 1.00 92.12 345 THR A O 1
ATOM 2643 N N . GLY A 1 346 ? -5.124 -8.180 -8.331 1.00 76.12 346 GLY A N 1
ATOM 2644 C CA . GLY A 1 346 ? -6.330 -8.930 -8.628 1.00 76.12 346 GLY A CA 1
ATOM 2645 C C . GLY A 1 346 ? -6.221 -9.592 -9.992 1.00 76.12 346 GLY A C 1
ATOM 2646 O O . GLY A 1 346 ? -5.513 -9.097 -10.866 1.00 76.12 346 GLY A O 1
ATOM 2647 N N . GLN A 1 347 ? -7.005 -10.656 -10.156 1.00 47.41 347 GLN A N 1
ATOM 2648 C CA . GLN A 1 347 ? -7.976 -10.647 -11.241 1.00 47.41 347 GLN A CA 1
ATOM 2649 C C . GLN A 1 347 ? -9.308 -10.074 -10.728 1.00 47.41 347 GLN A C 1
ATOM 2651 O O . GLN A 1 347 ? -9.573 -10.215 -9.503 1.00 47.41 347 GLN A O 1
#

Sequence (347 aa):
MNNKTIFVVFFTVSILLLGTISSSVNLIPSADALKGQGVPSSQYGSATKGIVCGDKLCSEVEQEEKKVEKKIEKKAEKKEQAKTEKKESEKKKLDDKAASEKARYDELSLPPRTIKTGTVTSTQDPGQGHENHQLAIILPPSDKVYRGIFAFTVSENVQLVTLHGPLKNGEDKGQAIWSPDGKTKYALTFVPLDASAGTWAFAGNALAVHTMNEDPFTVSYSVAYRERTLSDTVKSETITSTQDPGQGHENHQLAIILPPRPYAYFGTLGFSASEDVQLVALHGPLQPGQGAHGQAIWTPDGKTFYALTFVDKETAMGTWQFTGNAVALHTMKDTPFTVSYSIATGQ

Mean predicted aligned error: 15.3 Å

Radius of gyration: 32.87 Å; Cα contacts (8 Å, |Δi|>4): 676; chains: 1; bounding box: 91×70×100 Å